Protein AF-A0A3M2CTQ1-F1 (afdb_monomer_lite)

Sequence (310 aa):
MSAFWLIFGFFGQALFFMRFVVQWISSERQKKSVIPLAFWWFSIAGGMTLLTYAIYRKDPVFIAGQSIGLFVYLRNLILIGHERRAAGADAAPPSPVRLLAPIAAAAVVIGGGVWVWDQHVKDHLIPRNTGVVEPGSLYRAGRQTPSTFRMLHDRWGVRTIVDLGAYRPGTPEERAARETTERLGIERHRFFNLRGDATGNPNEYVAALRLMSDPSKRPLLVMCAAGAQRTGLAVLLYRRIVQGVPFERAYPELERYGHEPGKDWRLLTYLAEHYHEIKEAYETGGWIPGSPPPEEVVTGSSAPTADAPR

Foldseek 3Di:
DDPVLVVLLVVLVVLLVVLVVVQVVVCVVVVHNDRDLSSLVSLLSSLVSQLVSCVVVVPVVSVVVSVVSNVVSVVVNVVVVVVVVVVPDPPDDPPVCNVCVVVVVVVCCVVVVVVCCVPPNVLLPPFALKDDLDQLWEIEGEQHALNVVVVCCVVRVQQEEEEAAQDDPPDPRVVRVQVSLLVSLHKYKYFHQADPLQDGFLLSLLVLLVLSLDRVNPPYYYYHNRRQHNVLLSSLLNCCQVVVHDNVVSVVVNVVSPDDCVVSVVSVVRCVVCSVQSNVCNVVVHGRPPGDHTPIDIGNPDDDPPDDDD

Structure (mmCIF, N/CA/C/O backbone):
data_AF-A0A3M2CTQ1-F1
#
_entry.id   AF-A0A3M2CTQ1-F1
#
loop_
_atom_site.group_PDB
_atom_site.id
_atom_site.type_symbol
_atom_site.label_atom_id
_atom_site.label_alt_id
_atom_site.label_comp_id
_atom_site.label_asym_id
_atom_site.label_entity_id
_atom_site.label_seq_id
_atom_site.pdbx_PDB_ins_code
_atom_site.Cartn_x
_atom_site.Cartn_y
_atom_site.Cartn_z
_atom_site.occupancy
_atom_site.B_iso_or_equiv
_atom_site.auth_seq_id
_atom_site.auth_comp_id
_atom_site.auth_asym_id
_atom_site.auth_atom_id
_atom_site.pdbx_PDB_model_num
ATOM 1 N N . MET A 1 1 ? -8.720 4.704 6.611 1.00 57.97 1 MET A N 1
ATOM 2 C CA . MET A 1 1 ? -9.293 4.326 7.928 1.00 57.97 1 MET A CA 1
ATOM 3 C C . MET A 1 1 ? -9.865 2.925 7.784 1.00 57.97 1 MET A C 1
ATOM 5 O O . MET A 1 1 ? -10.595 2.712 6.826 1.00 57.97 1 MET A O 1
ATOM 9 N N . SER A 1 2 ? -9.477 1.946 8.607 1.00 76.31 2 SER A N 1
ATOM 10 C CA . SER A 1 2 ? -10.025 0.588 8.449 1.00 76.31 2 SER A CA 1
ATOM 11 C C . SER A 1 2 ? -11.503 0.557 8.861 1.00 76.31 2 SER A C 1
ATOM 13 O O . SER A 1 2 ? -11.912 1.311 9.746 1.00 76.31 2 SER A O 1
ATOM 15 N N . ALA A 1 3 ? -12.301 -0.314 8.232 1.00 73.88 3 ALA A N 1
ATOM 16 C CA . ALA A 1 3 ? -13.724 -0.485 8.554 1.00 73.88 3 ALA A CA 1
ATOM 17 C C . ALA A 1 3 ? -13.954 -0.778 10.048 1.00 73.88 3 ALA A C 1
ATOM 19 O O . ALA A 1 3 ? -14.942 -0.339 10.627 1.00 73.88 3 ALA A O 1
ATOM 20 N N . PHE A 1 4 ? -12.988 -1.438 10.691 1.00 76.88 4 PHE A N 1
ATOM 21 C CA . PHE A 1 4 ? -12.985 -1.681 12.127 1.00 76.88 4 PHE A CA 1
ATOM 22 C C . PHE A 1 4 ? -13.099 -0.392 12.951 1.00 76.88 4 PHE A C 1
ATOM 24 O O . PHE A 1 4 ? -13.979 -0.289 13.797 1.00 76.88 4 PHE A O 1
ATOM 31 N N . TRP A 1 5 ? -12.248 0.608 12.695 1.00 82.94 5 TRP A N 1
ATOM 32 C CA . TRP A 1 5 ? -12.250 1.845 13.485 1.00 82.94 5 TRP A CA 1
ATOM 33 C C . TRP A 1 5 ? -13.535 2.647 13.296 1.00 82.94 5 TRP A C 1
ATOM 35 O O . TRP A 1 5 ? -14.003 3.280 14.238 1.00 82.94 5 TRP A O 1
ATOM 45 N N . LEU A 1 6 ? -14.131 2.574 12.105 1.00 81.25 6 LEU A N 1
ATOM 46 C CA . LEU A 1 6 ? -15.442 3.155 11.839 1.00 81.25 6 LEU A CA 1
ATOM 47 C C . LEU A 1 6 ? -16.523 2.483 12.705 1.00 81.25 6 LEU A C 1
ATOM 49 O O . LEU A 1 6 ? -17.251 3.171 13.417 1.00 81.25 6 LEU A O 1
ATOM 53 N N . ILE A 1 7 ? -16.588 1.146 12.692 1.00 82.06 7 ILE A N 1
ATOM 54 C CA . ILE A 1 7 ? -17.544 0.364 13.495 1.00 82.06 7 ILE A CA 1
ATOM 55 C C . ILE A 1 7 ? -17.322 0.608 14.992 1.00 82.06 7 ILE A C 1
ATOM 57 O O . ILE A 1 7 ? -18.281 0.825 15.726 1.00 82.06 7 ILE A O 1
ATOM 61 N N . PHE A 1 8 ? -16.069 0.632 15.444 1.00 85.12 8 PHE A N 1
ATOM 62 C CA . PHE A 1 8 ? -15.703 0.893 16.835 1.00 85.12 8 PHE A CA 1
ATOM 63 C C . PHE A 1 8 ? -16.148 2.289 17.294 1.00 85.12 8 PHE A C 1
ATOM 65 O O . PHE A 1 8 ? -16.726 2.437 18.371 1.00 85.12 8 PHE A O 1
ATOM 72 N N . GLY A 1 9 ? -15.949 3.309 16.452 1.00 88.50 9 GLY A N 1
ATOM 73 C CA . GLY A 1 9 ? -16.442 4.662 16.704 1.00 88.50 9 GLY A CA 1
ATOM 74 C C . GLY A 1 9 ? -17.971 4.721 16.791 1.00 88.50 9 GLY A C 1
ATOM 75 O O . GLY A 1 9 ? -18.506 5.293 17.742 1.00 88.50 9 GLY A O 1
ATOM 76 N N . PHE A 1 10 ? -18.684 4.082 15.856 1.00 91.19 10 PHE A N 1
ATOM 77 C CA . PHE A 1 10 ? -20.152 4.010 15.886 1.00 91.19 10 PHE A CA 1
ATOM 78 C C . PHE A 1 10 ? -20.687 3.231 17.087 1.00 91.19 10 PHE A C 1
ATOM 80 O O . PHE A 1 10 ? -21.699 3.625 17.662 1.00 91.19 10 PHE A O 1
ATOM 87 N N . PHE A 1 11 ? -20.000 2.174 17.514 1.00 90.38 11 PHE A N 1
ATOM 88 C CA . PHE A 1 11 ? -20.341 1.447 18.732 1.00 90.38 11 PHE A CA 1
ATOM 89 C C . PHE A 1 11 ? -20.212 2.341 19.974 1.00 90.38 11 PHE A C 1
ATOM 91 O O . PHE A 1 11 ? -21.136 2.408 20.787 1.00 90.38 11 PHE A O 1
ATOM 98 N N . GLY A 1 12 ? -19.118 3.103 20.082 1.00 89.44 12 GLY A N 1
ATOM 99 C CA . GLY A 1 12 ? -18.953 4.111 21.134 1.00 89.44 12 GLY A CA 1
ATOM 100 C C . GLY A 1 12 ? -20.065 5.165 21.119 1.00 89.44 12 GLY A C 1
ATOM 101 O O . GLY A 1 12 ? -20.619 5.488 22.170 1.00 89.44 12 GLY A O 1
ATOM 102 N N . GLN A 1 13 ? -20.454 5.645 19.932 1.00 92.81 13 GLN A N 1
ATOM 103 C CA . GLN A 1 13 ? -21.580 6.573 19.777 1.00 92.81 13 GLN A CA 1
ATOM 104 C C . GLN A 1 13 ? -22.919 5.952 20.186 1.00 92.81 13 GLN A C 1
ATOM 106 O O . GLN A 1 13 ? -23.709 6.610 20.858 1.00 92.81 13 GLN A O 1
ATOM 111 N N . ALA A 1 14 ? -23.174 4.688 19.844 1.00 88.31 14 ALA A N 1
ATOM 112 C CA . ALA A 1 14 ? -24.397 3.990 20.230 1.00 88.31 14 ALA A CA 1
ATOM 113 C C . ALA A 1 14 ? -24.517 3.865 21.758 1.00 88.31 14 ALA A C 1
ATOM 115 O O . ALA A 1 14 ? -25.567 4.177 22.321 1.00 88.31 14 ALA A O 1
ATOM 116 N N . LEU A 1 15 ? -23.428 3.498 22.445 1.00 85.50 15 LEU A N 1
ATOM 117 C CA . LEU A 1 15 ? -23.376 3.487 23.913 1.00 85.50 15 LEU A CA 1
ATOM 118 C C . LEU A 1 15 ? -23.637 4.880 24.499 1.00 85.50 15 LEU A C 1
ATOM 120 O O . LEU A 1 15 ? -24.415 5.023 25.443 1.00 85.50 15 LEU A O 1
ATOM 124 N N . PHE A 1 16 ? -23.020 5.912 23.920 1.00 89.31 16 PHE A N 1
ATOM 125 C CA . PHE A 1 16 ? -23.180 7.288 24.380 1.00 89.31 16 PHE A CA 1
ATOM 126 C C . PHE A 1 16 ? -24.591 7.834 24.135 1.00 89.31 16 PHE A C 1
ATOM 128 O O . PHE A 1 16 ? -25.096 8.602 24.948 1.00 89.31 16 PHE A O 1
ATOM 135 N N . PHE A 1 17 ? -25.255 7.427 23.054 1.00 90.81 17 PHE A N 1
ATOM 136 C CA . PHE A 1 17 ? -26.649 7.763 22.769 1.00 90.81 17 PHE A CA 1
ATOM 137 C C . PHE A 1 17 ? -27.612 7.052 23.727 1.00 90.81 17 PHE A C 1
ATOM 139 O O . PHE A 1 17 ? -28.560 7.664 24.227 1.00 90.81 17 PHE A O 1
ATOM 146 N N . MET A 1 18 ? -27.334 5.787 24.058 1.00 88.69 18 MET A N 1
ATOM 147 C CA . MET A 1 18 ? -28.195 4.966 24.911 1.00 88.69 18 MET A CA 1
ATOM 148 C C . MET A 1 18 ? -28.444 5.588 26.292 1.00 88.69 18 MET A C 1
ATOM 150 O O . MET A 1 18 ? -29.510 5.385 26.873 1.00 88.69 18 MET A O 1
ATOM 154 N N . ARG A 1 19 ? -27.524 6.422 26.802 1.00 88.12 19 ARG A N 1
ATOM 155 C CA . ARG A 1 19 ? -27.728 7.164 28.058 1.00 88.12 19 ARG A CA 1
ATOM 156 C C . ARG A 1 19 ? -29.022 7.986 28.042 1.00 88.12 19 ARG A C 1
ATOM 158 O O . ARG A 1 19 ? -29.759 7.962 29.023 1.00 88.12 19 ARG A O 1
ATOM 165 N N . PHE A 1 20 ? -29.329 8.655 26.929 1.00 91.75 20 PHE A N 1
ATOM 166 C CA . PHE A 1 20 ? -30.534 9.472 26.792 1.00 91.75 20 PHE A CA 1
ATOM 167 C C . PHE A 1 20 ? -31.783 8.608 26.688 1.00 91.75 20 PHE A C 1
ATOM 169 O O . PHE A 1 20 ? -32.785 8.922 27.316 1.00 91.75 20 PHE A O 1
ATOM 176 N N . VAL A 1 21 ? -31.704 7.476 25.985 1.00 87.25 21 VAL A N 1
ATOM 177 C CA . VAL A 1 21 ? -32.814 6.517 25.893 1.00 87.25 21 VAL A CA 1
ATOM 178 C C . VAL A 1 21 ? -33.180 5.982 27.279 1.00 87.25 21 VAL A C 1
ATOM 180 O O . VAL A 1 21 ? -34.343 6.004 27.676 1.00 87.25 21 VAL A O 1
ATOM 183 N N . VAL A 1 22 ? -32.186 5.554 28.060 1.00 81.56 22 VAL A N 1
ATOM 184 C CA . VAL A 1 22 ? -32.396 5.059 29.429 1.00 81.56 22 VAL A CA 1
ATOM 185 C C . VAL A 1 22 ? -32.935 6.155 30.342 1.00 81.56 22 VAL A C 1
ATOM 187 O O . VAL A 1 22 ? -33.842 5.903 31.136 1.00 81.56 22 VAL A O 1
ATOM 190 N N . GLN A 1 23 ? -32.384 7.366 30.251 1.00 92.25 23 GLN A N 1
ATOM 191 C CA . GLN A 1 23 ? -32.846 8.499 31.046 1.00 92.25 23 GLN A CA 1
ATOM 192 C C . GLN A 1 23 ? -34.292 8.862 30.711 1.00 92.25 23 GLN A C 1
ATOM 194 O O . GLN A 1 23 ? -35.087 9.041 31.635 1.00 92.25 23 GLN A O 1
ATOM 199 N N . TRP A 1 24 ? -34.648 8.888 29.427 1.00 89.75 24 TRP A N 1
ATOM 200 C CA . TRP A 1 24 ? -36.002 9.166 28.966 1.00 89.75 24 TRP A CA 1
ATOM 201 C C . TRP A 1 24 ? -36.988 8.117 29.475 1.00 89.75 24 TRP A C 1
ATOM 203 O O . TRP A 1 24 ? -37.935 8.473 30.171 1.00 89.75 24 TRP A O 1
ATOM 213 N N . ILE A 1 25 ? -36.721 6.826 29.248 1.00 82.50 25 ILE A N 1
ATOM 214 C CA . ILE A 1 25 ? -37.578 5.733 29.739 1.00 82.50 25 ILE A CA 1
ATOM 215 C C . ILE A 1 25 ? -37.736 5.805 31.263 1.00 82.50 25 ILE A C 1
ATOM 217 O O . ILE A 1 25 ? -38.835 5.625 31.790 1.00 82.50 25 ILE A O 1
ATOM 221 N N . SER A 1 26 ? -36.648 6.072 31.990 1.00 80.00 26 SER A N 1
ATOM 222 C CA . SER A 1 26 ? -36.694 6.203 33.448 1.00 80.00 26 SER A CA 1
ATOM 223 C C . SER A 1 26 ? -37.508 7.414 33.903 1.00 80.00 26 SER A C 1
ATOM 225 O O . SER A 1 26 ? -38.189 7.325 34.924 1.00 80.00 26 SER A O 1
ATOM 227 N N . SER A 1 27 ? -37.430 8.528 33.177 1.00 87.81 27 SER A N 1
ATOM 228 C CA . SER A 1 27 ? -38.131 9.769 33.523 1.00 87.81 27 SER A CA 1
ATOM 229 C C . SER A 1 27 ? -39.615 9.682 33.203 1.00 87.81 27 SER A C 1
ATOM 231 O O . SER A 1 27 ? -40.434 10.099 34.018 1.00 87.81 27 SER A O 1
ATOM 233 N N . GLU A 1 28 ? -39.969 9.042 32.089 1.00 90.38 28 GLU A N 1
ATOM 234 C CA . GLU A 1 28 ? -41.355 8.801 31.688 1.00 90.38 28 GLU A CA 1
ATOM 235 C C . GLU A 1 28 ? -42.073 7.900 32.698 1.00 90.38 28 GLU A C 1
ATOM 237 O O . GLU A 1 28 ? -43.145 8.230 33.204 1.00 90.38 28 GLU A O 1
ATOM 242 N N . ARG A 1 29 ? -41.426 6.794 33.094 1.00 85.75 29 ARG A N 1
ATOM 243 C CA . ARG A 1 29 ? -41.965 5.867 34.104 1.00 85.75 29 ARG A CA 1
ATOM 244 C C . ARG A 1 29 ? -42.218 6.534 35.454 1.00 85.75 29 ARG A C 1
ATOM 246 O O . ARG A 1 29 ? -43.144 6.144 36.157 1.00 85.75 29 ARG A O 1
ATOM 253 N N . GLN A 1 30 ? -41.388 7.505 35.829 1.00 87.62 30 GLN A N 1
ATOM 254 C CA . GLN A 1 30 ? -41.465 8.183 37.126 1.00 87.62 30 GLN A CA 1
ATOM 255 C C . GLN A 1 30 ? -42.213 9.521 37.065 1.00 87.62 30 GLN A C 1
ATOM 257 O O . GLN A 1 30 ? -42.415 10.142 38.109 1.00 87.62 30 GLN A O 1
ATOM 262 N N . LYS A 1 31 ? -42.615 9.970 35.865 1.00 91.12 31 LYS A N 1
ATOM 263 C CA . LYS A 1 31 ? -43.221 11.285 35.589 1.00 91.12 31 LYS A CA 1
ATOM 264 C C . LYS A 1 31 ? -42.444 12.454 36.211 1.00 91.12 31 LYS A C 1
ATOM 266 O O . LYS A 1 31 ? -43.023 13.444 36.653 1.00 91.12 31 LYS A O 1
ATOM 271 N N . LYS A 1 32 ? -41.121 12.314 36.289 1.00 86.75 32 LYS A N 1
ATOM 272 C CA . LYS A 1 32 ? -40.188 13.279 36.885 1.00 86.75 32 LYS A CA 1
ATOM 273 C C . LYS A 1 32 ? -38.898 13.269 36.078 1.00 86.75 32 LYS A C 1
ATOM 275 O O . LYS A 1 32 ? -38.473 12.212 35.622 1.00 86.75 32 LYS A O 1
ATOM 280 N N . SER A 1 33 ? -38.252 14.426 35.941 1.00 88.38 33 SER A N 1
ATOM 281 C CA . SER A 1 33 ? -36.918 14.505 35.339 1.00 88.38 33 SER A CA 1
ATOM 282 C C . SER A 1 33 ? -35.903 13.867 36.289 1.00 88.38 33 SER A C 1
ATOM 284 O O . SER A 1 33 ? -35.528 14.466 37.297 1.00 88.38 33 SER A O 1
ATOM 286 N N . VAL A 1 34 ? -35.515 12.619 36.010 1.00 88.56 34 VAL A N 1
ATOM 287 C CA . VAL A 1 34 ? -34.578 11.852 36.841 1.00 88.56 34 VAL A CA 1
ATOM 288 C C . VAL A 1 34 ? -33.428 11.316 36.002 1.00 88.56 34 VAL A C 1
ATOM 290 O O . VAL A 1 34 ? -33.609 10.897 34.860 1.00 88.56 34 VAL A O 1
ATOM 293 N N . ILE A 1 35 ? -32.231 11.290 36.586 1.00 90.25 35 ILE A N 1
ATOM 294 C CA . ILE A 1 35 ? -31.039 10.726 35.949 1.00 90.25 35 ILE A CA 1
ATOM 295 C C . ILE A 1 35 ? -30.738 9.372 36.607 1.00 90.25 35 ILE A C 1
ATOM 297 O O . ILE A 1 35 ? -30.240 9.339 37.735 1.00 90.25 35 ILE A O 1
ATOM 301 N N . PRO A 1 36 ? -31.041 8.238 35.947 1.00 86.38 36 PRO A N 1
ATOM 302 C CA . PRO A 1 36 ? -30.818 6.918 36.527 1.00 86.38 36 PRO A CA 1
ATOM 303 C C . PRO A 1 36 ? -29.324 6.581 36.600 1.00 86.38 36 PRO A C 1
ATOM 305 O O . PRO A 1 36 ? -28.533 7.050 35.789 1.00 86.38 36 PRO A O 1
ATOM 308 N N . LEU A 1 37 ? -28.930 5.675 37.501 1.00 83.75 37 LEU A N 1
ATOM 309 C CA . LEU A 1 37 ? -27.531 5.229 37.621 1.00 83.75 37 LEU A CA 1
ATOM 310 C C . LEU A 1 37 ? -26.965 4.711 36.285 1.00 83.75 37 LEU A C 1
ATOM 312 O O . LEU A 1 37 ? -25.817 4.976 35.940 1.00 83.75 37 LEU A O 1
ATOM 316 N N . ALA A 1 38 ? -27.798 4.014 35.509 1.00 81.12 38 ALA A N 1
ATOM 317 C CA . ALA A 1 38 ? -27.440 3.505 34.191 1.00 81.12 38 ALA A CA 1
ATOM 318 C C . ALA A 1 38 ? -27.020 4.616 33.204 1.00 81.12 38 ALA A C 1
ATOM 320 O O . ALA A 1 38 ? -26.158 4.365 32.368 1.00 81.12 38 ALA A O 1
ATOM 321 N N . PHE A 1 39 ? -27.530 5.850 33.334 1.00 91.00 39 PHE A N 1
ATOM 322 C CA . PHE A 1 39 ? -27.090 6.993 32.521 1.00 91.00 39 PHE A CA 1
ATOM 323 C C . PHE A 1 39 ? -25.584 7.244 32.661 1.00 91.00 39 PHE A C 1
ATOM 325 O O . PHE A 1 39 ? -24.871 7.389 31.665 1.00 91.00 39 PHE A O 1
ATOM 332 N N . TRP A 1 40 ? -25.088 7.266 33.899 1.00 89.81 40 TRP A N 1
ATOM 333 C CA . TRP A 1 40 ? -23.677 7.519 34.191 1.00 89.81 40 TRP A CA 1
ATOM 334 C C . TRP A 1 40 ? -22.789 6.391 33.670 1.00 89.81 40 TRP A C 1
ATOM 336 O O . TRP A 1 40 ? -21.712 6.645 33.136 1.00 89.81 40 TRP A O 1
ATOM 346 N N . TRP A 1 41 ? -23.276 5.153 33.722 1.00 83.44 41 TRP A N 1
ATOM 347 C CA . TRP A 1 41 ? -22.541 3.999 33.212 1.00 83.44 41 TRP A CA 1
ATOM 348 C C . TRP A 1 41 ? -22.452 3.943 31.693 1.00 83.44 41 TRP A C 1
ATOM 350 O O . TRP A 1 41 ? -21.364 3.710 31.169 1.00 83.44 41 TRP A O 1
ATOM 360 N N . PHE A 1 42 ? -23.542 4.237 30.980 1.00 86.81 42 PHE A N 1
ATOM 361 C CA . PHE A 1 42 ? -23.493 4.408 29.525 1.00 86.81 42 PHE A CA 1
ATOM 362 C C . PHE A 1 42 ? -22.560 5.556 29.119 1.00 86.81 42 PHE A C 1
ATOM 364 O O . PHE A 1 42 ? -21.835 5.437 28.133 1.00 86.81 42 PHE A O 1
ATOM 371 N N . SER A 1 43 ? -22.511 6.629 29.916 1.00 91.50 43 SER A N 1
ATOM 372 C CA . SER A 1 43 ? -21.610 7.765 29.683 1.00 91.50 43 SER A CA 1
ATOM 373 C C . SER A 1 43 ? -20.134 7.382 29.852 1.00 91.50 43 SER A C 1
ATOM 375 O O . SER A 1 43 ? -19.310 7.773 29.031 1.00 91.50 43 SER A O 1
ATOM 377 N N . ILE A 1 44 ? -19.795 6.574 30.864 1.00 88.94 44 ILE A N 1
ATOM 378 C CA . ILE A 1 44 ? -18.429 6.065 31.072 1.00 88.94 44 ILE A CA 1
ATOM 379 C C . ILE A 1 44 ? -18.040 5.076 29.969 1.00 88.94 44 ILE A C 1
ATOM 381 O O . ILE A 1 44 ? -16.975 5.218 29.376 1.00 88.94 44 ILE A O 1
ATOM 385 N N . ALA A 1 45 ? -18.897 4.098 29.663 1.00 87.06 45 ALA A N 1
ATOM 386 C CA . ALA A 1 45 ? -18.612 3.092 28.642 1.00 87.06 45 ALA A CA 1
ATOM 387 C C . ALA A 1 45 ? -18.428 3.732 27.257 1.00 87.06 45 ALA A C 1
ATOM 389 O O . ALA A 1 45 ? -17.389 3.545 26.628 1.00 87.06 45 ALA A O 1
ATOM 390 N N . GLY A 1 46 ? -19.388 4.559 26.825 1.00 91.75 46 GLY A N 1
ATOM 391 C CA . GLY A 1 46 ? -19.287 5.304 25.569 1.00 91.75 46 GLY A CA 1
ATOM 392 C C . GLY A 1 46 ? -18.104 6.273 25.561 1.00 91.75 46 GLY A C 1
ATOM 393 O O . GLY A 1 46 ? -17.361 6.311 24.584 1.00 91.75 46 GLY A O 1
ATOM 394 N N . GLY A 1 47 ? -17.875 7.001 26.659 1.00 92.75 47 GLY A N 1
ATOM 395 C CA . GLY A 1 47 ? -16.768 7.949 26.793 1.00 92.75 47 GLY A CA 1
ATOM 396 C C . GLY A 1 47 ? -15.391 7.291 26.691 1.00 92.75 47 GLY A C 1
ATOM 397 O O . GLY A 1 47 ? -14.530 7.804 25.982 1.00 92.75 47 GLY A O 1
ATOM 398 N N . MET A 1 48 ? -15.182 6.125 27.315 1.00 89.94 48 MET A N 1
ATOM 399 C CA . MET A 1 48 ? -13.926 5.369 27.185 1.00 89.94 48 MET A CA 1
ATOM 400 C C . MET A 1 48 ? -13.709 4.880 25.753 1.00 89.94 48 MET A C 1
ATOM 402 O O . MET A 1 48 ? -12.631 5.084 25.200 1.00 89.94 48 MET A O 1
ATOM 406 N N . THR A 1 49 ? -14.732 4.293 25.122 1.00 89.44 49 THR A N 1
ATOM 407 C CA . THR A 1 49 ? -14.644 3.838 23.724 1.00 89.44 49 THR A CA 1
ATOM 408 C C . THR A 1 49 ? -14.323 4.999 22.781 1.00 89.44 49 THR A C 1
ATOM 410 O O . THR A 1 49 ? -13.428 4.893 21.938 1.00 89.44 49 THR A O 1
ATOM 413 N N . LEU A 1 50 ? -15.010 6.132 22.943 1.00 92.31 50 LEU A N 1
ATOM 414 C CA . LEU A 1 50 ? -14.799 7.325 22.128 1.00 92.31 50 LEU A CA 1
ATOM 415 C C . LEU A 1 50 ? -13.448 7.988 22.401 1.00 92.31 50 LEU A C 1
ATOM 417 O O . LEU A 1 50 ? -12.829 8.459 21.453 1.00 92.31 50 LEU A O 1
ATOM 421 N N . LEU A 1 51 ? -12.950 7.977 23.639 1.00 88.25 51 LEU A N 1
ATOM 422 C CA . LEU A 1 51 ? -11.608 8.459 23.970 1.00 88.25 51 LEU A CA 1
ATOM 423 C C . LEU A 1 51 ? -10.527 7.593 23.310 1.00 88.25 51 LEU A C 1
ATOM 425 O O . LEU A 1 51 ? -9.607 8.132 22.698 1.00 88.25 51 LEU A O 1
ATOM 429 N N . THR A 1 52 ? -10.650 6.263 23.352 1.00 87.31 52 THR A N 1
ATOM 430 C CA . THR A 1 52 ? -9.734 5.357 22.636 1.00 87.31 52 THR A CA 1
ATOM 431 C C . THR A 1 52 ? -9.752 5.628 21.131 1.00 87.31 52 THR A C 1
ATOM 433 O O . THR A 1 52 ? -8.696 5.724 20.501 1.00 87.31 52 THR A O 1
ATOM 436 N N . TYR A 1 53 ? -10.942 5.818 20.556 1.00 89.38 53 TYR A N 1
ATOM 437 C CA . TYR A 1 53 ? -11.095 6.206 19.155 1.00 89.38 53 TYR A CA 1
ATOM 438 C C . TYR A 1 53 ? -10.457 7.578 18.852 1.00 89.38 53 TYR A C 1
ATOM 440 O O . TYR A 1 53 ? -9.787 7.731 17.829 1.00 89.38 53 TYR A O 1
ATOM 448 N N . ALA A 1 54 ? -10.602 8.556 19.751 1.00 88.38 54 ALA A N 1
ATOM 449 C CA . ALA A 1 54 ? -10.023 9.897 19.637 1.00 88.38 54 ALA A CA 1
ATOM 450 C C . ALA A 1 54 ? -8.489 9.867 19.618 1.00 88.38 54 ALA A C 1
ATOM 452 O O . ALA A 1 54 ? -7.862 10.498 18.767 1.00 88.38 54 ALA A O 1
ATOM 453 N N . ILE A 1 55 ? -7.891 9.092 20.529 1.00 83.94 55 ILE A N 1
ATOM 454 C CA . ILE A 1 55 ? -6.440 8.891 20.623 1.00 83.94 55 ILE A CA 1
ATOM 455 C C . ILE A 1 55 ? -5.917 8.248 19.339 1.00 83.94 55 ILE A C 1
ATOM 457 O O . ILE A 1 55 ? -4.935 8.725 18.771 1.00 83.94 55 ILE A O 1
ATOM 461 N N . TYR A 1 56 ? -6.607 7.223 18.830 1.00 85.62 56 TYR A N 1
ATOM 462 C CA . TYR A 1 56 ? -6.262 6.602 17.551 1.00 85.62 56 TYR A CA 1
ATOM 463 C C . TYR A 1 56 ? -6.315 7.604 16.387 1.00 85.62 56 TYR A C 1
ATOM 465 O O . TYR A 1 56 ? -5.400 7.655 15.562 1.00 85.62 56 TYR A O 1
ATOM 473 N N . ARG A 1 57 ? -7.361 8.438 16.333 1.00 85.62 57 ARG A N 1
ATOM 474 C CA . ARG A 1 57 ? -7.504 9.505 15.328 1.00 85.62 57 ARG A CA 1
ATOM 475 C C . ARG A 1 57 ? -6.539 10.675 15.531 1.00 85.62 57 ARG A C 1
ATOM 477 O O . ARG A 1 57 ? -6.438 11.494 14.622 1.00 85.62 57 ARG A O 1
ATOM 484 N N . LYS A 1 58 ? -5.820 10.728 16.659 1.00 88.56 58 LYS A N 1
ATOM 485 C CA . LYS A 1 58 ? -4.962 11.848 17.077 1.00 88.56 58 LYS A CA 1
ATOM 486 C C . LYS A 1 58 ? -5.722 13.180 17.090 1.00 88.56 58 LYS A C 1
ATOM 488 O O . LYS A 1 58 ? -5.189 14.196 16.657 1.00 88.56 58 LYS A O 1
ATOM 493 N N . ASP A 1 59 ? -6.969 13.158 17.560 1.00 88.56 59 ASP A N 1
ATOM 494 C CA . ASP A 1 59 ? -7.840 14.336 17.635 1.00 88.56 59 ASP A CA 1
ATOM 495 C C . ASP A 1 59 ? -7.752 14.985 19.033 1.00 88.56 59 ASP A C 1
ATOM 497 O O . ASP A 1 59 ? -8.389 14.496 19.972 1.00 88.56 59 ASP A O 1
ATOM 501 N N . PRO A 1 60 ? -6.975 16.071 19.216 1.00 74.62 60 PRO A N 1
ATOM 502 C CA . PRO A 1 60 ? -6.751 16.664 20.535 1.00 74.62 60 PRO A CA 1
ATOM 503 C C . PRO A 1 60 ? -8.018 17.276 21.148 1.00 74.62 60 PRO A C 1
ATOM 505 O O . PRO A 1 60 ? -8.170 17.257 22.370 1.00 74.62 60 PRO A O 1
ATOM 508 N N . VAL A 1 61 ? -8.946 17.780 20.327 1.00 87.88 61 VAL A N 1
ATOM 509 C CA . VAL A 1 61 ? -10.192 18.402 20.804 1.00 87.88 61 VAL A CA 1
ATOM 510 C C . VAL A 1 61 ? -11.103 17.329 21.385 1.00 87.88 61 VAL A C 1
ATOM 512 O O . VAL A 1 61 ? -11.624 17.474 22.496 1.00 87.88 61 VAL A O 1
ATOM 515 N N . PHE A 1 62 ? -11.251 16.215 20.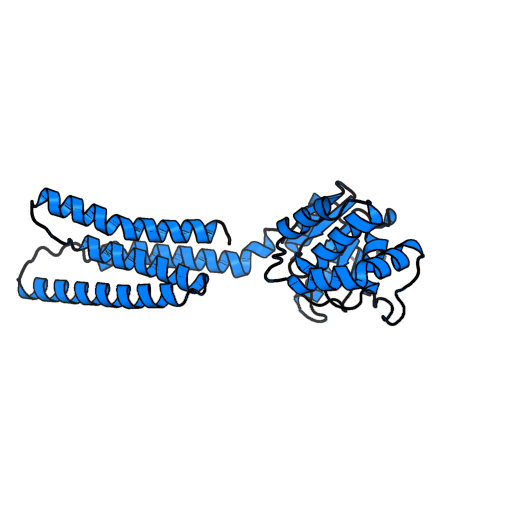668 1.00 88.56 62 PHE A N 1
ATOM 516 C CA . PHE A 1 62 ? -12.095 15.117 21.119 1.00 88.56 62 PHE A CA 1
ATOM 517 C C . PHE A 1 62 ? -11.490 14.387 22.330 1.00 88.56 62 PHE A C 1
ATOM 519 O O . PHE A 1 62 ? -12.221 14.026 23.254 1.00 88.56 62 PHE A O 1
ATOM 526 N N . ILE A 1 63 ? -10.158 14.259 22.389 1.00 81.75 63 ILE A N 1
ATOM 527 C CA . ILE A 1 63 ? -9.437 13.732 23.561 1.00 81.75 63 ILE A CA 1
ATOM 528 C C . ILE A 1 63 ? -9.702 14.588 24.803 1.00 81.75 63 ILE A C 1
ATOM 530 O O . ILE A 1 63 ? -10.061 14.044 25.851 1.00 81.75 63 ILE A O 1
ATOM 534 N N . ALA A 1 64 ? -9.551 15.913 24.699 1.00 83.50 64 ALA A N 1
ATOM 535 C CA . ALA A 1 64 ? -9.761 16.819 25.826 1.00 83.50 64 ALA A CA 1
ATOM 536 C C . ALA A 1 64 ? -11.212 16.755 26.328 1.00 83.50 64 ALA A C 1
ATOM 538 O O . ALA A 1 64 ? -11.449 16.579 27.525 1.00 83.50 64 ALA A O 1
ATOM 539 N N . GLY A 1 65 ? -12.182 16.804 25.408 1.00 87.38 65 GLY A N 1
ATOM 540 C CA . GLY A 1 65 ? -13.604 16.718 25.738 1.00 87.38 65 GLY A CA 1
ATOM 541 C C . GLY A 1 65 ? -13.985 15.410 26.438 1.00 87.38 65 GLY A C 1
ATOM 542 O O . GLY A 1 65 ? -14.625 15.441 27.491 1.00 87.38 65 GLY A O 1
ATOM 543 N N . GLN A 1 66 ? -13.561 14.259 25.902 1.00 91.31 66 GLN A N 1
ATOM 544 C CA . GLN A 1 66 ? -13.891 12.958 26.499 1.00 91.31 66 GLN A CA 1
ATOM 545 C C . GLN A 1 66 ? -13.177 12.724 27.834 1.00 91.31 66 GLN A C 1
ATOM 547 O O . GLN A 1 66 ? -13.776 12.157 28.747 1.00 91.31 66 GLN A O 1
ATOM 552 N N . SER A 1 67 ? -11.939 13.202 27.990 1.00 83.06 67 SER A N 1
ATOM 553 C CA . SER A 1 67 ? -11.194 13.088 29.254 1.00 83.06 67 SER A CA 1
ATOM 554 C C . SER A 1 67 ? -11.871 13.869 30.384 1.00 83.06 67 SER A C 1
ATOM 556 O O . SER A 1 67 ? -12.077 13.330 31.473 1.00 83.06 67 SER A O 1
ATOM 558 N N . ILE A 1 68 ? -12.286 15.113 30.115 1.00 85.69 68 ILE A N 1
ATOM 559 C CA . ILE A 1 68 ? -13.031 15.933 31.083 1.00 85.69 68 ILE A CA 1
ATOM 560 C C . ILE A 1 68 ? -14.393 15.292 31.388 1.00 85.69 68 ILE A C 1
ATOM 562 O O . ILE A 1 68 ? -14.780 15.189 32.553 1.00 85.69 68 ILE A O 1
ATOM 566 N N . GLY A 1 69 ? -15.104 14.811 30.363 1.00 85.38 69 GLY A N 1
ATOM 567 C CA . GLY A 1 69 ? -16.382 14.115 30.530 1.00 85.38 69 GLY A CA 1
ATOM 568 C C . GLY A 1 69 ? -16.270 12.892 31.443 1.00 85.38 69 GLY A C 1
ATOM 569 O O . GLY A 1 69 ? -17.011 12.785 32.419 1.00 85.38 69 GLY A O 1
ATOM 570 N N . LEU A 1 70 ? -15.296 12.015 31.185 1.00 84.25 70 LEU A N 1
ATOM 571 C CA . LEU A 1 70 ? -15.026 10.819 31.990 1.00 84.25 70 LEU A CA 1
ATOM 572 C C . LEU A 1 70 ? -14.760 11.149 33.459 1.00 84.25 70 LEU A C 1
ATOM 574 O O . LEU A 1 70 ? -15.316 10.489 34.341 1.00 84.25 70 LEU A O 1
ATOM 578 N N . PHE A 1 71 ? -13.970 12.192 33.724 1.00 83.31 71 PHE A N 1
ATOM 579 C CA . PHE A 1 71 ? -13.720 12.664 35.084 1.00 83.31 71 PHE A CA 1
ATOM 580 C C . PHE A 1 71 ? -15.021 13.070 35.793 1.00 83.31 71 PHE A C 1
ATOM 582 O O . PHE A 1 71 ? -15.289 12.621 36.911 1.00 83.31 71 PHE A O 1
ATOM 589 N N . VAL A 1 72 ? -15.870 13.862 35.130 1.00 85.88 72 VAL A N 1
ATOM 590 C CA . VAL A 1 72 ? -17.158 14.304 35.687 1.00 85.88 72 VAL A CA 1
ATOM 591 C C . VAL A 1 72 ? -18.085 13.116 35.959 1.00 85.88 72 VAL A C 1
ATOM 593 O O . VAL A 1 72 ? -18.716 13.060 37.017 1.00 85.88 72 VAL A O 1
ATOM 596 N N . TYR A 1 73 ? -18.158 12.145 35.044 1.00 89.56 73 TYR A N 1
ATOM 597 C CA . TYR A 1 73 ? -19.025 10.972 35.204 1.00 89.56 73 TYR A CA 1
ATOM 598 C C . TYR A 1 73 ? -18.595 10.111 36.391 1.00 89.56 73 TYR A C 1
ATOM 600 O O . TYR A 1 73 ? -19.437 9.715 37.201 1.00 89.56 73 TYR A O 1
ATOM 608 N N . LEU A 1 74 ? -17.290 9.871 36.530 1.00 79.81 74 LEU A N 1
ATOM 609 C CA . LEU A 1 74 ? -16.735 9.109 37.644 1.00 79.81 74 LEU A CA 1
ATOM 610 C C . LEU A 1 74 ? -16.988 9.818 38.981 1.00 79.81 74 LEU A C 1
ATOM 612 O O . LEU A 1 74 ? -17.460 9.198 39.934 1.00 79.81 74 LEU A O 1
ATOM 616 N N . ARG A 1 75 ? -16.751 11.133 39.036 1.00 84.62 75 ARG A N 1
ATOM 617 C CA . ARG A 1 75 ? -17.001 11.956 40.226 1.00 84.62 75 ARG A CA 1
ATOM 618 C C . ARG A 1 75 ? -18.469 11.922 40.649 1.00 84.62 75 ARG A C 1
ATOM 620 O O . ARG A 1 75 ? -18.755 11.755 41.832 1.00 84.62 75 ARG A O 1
ATOM 627 N N . ASN A 1 76 ? -19.405 12.045 39.709 1.00 85.31 76 ASN A N 1
ATOM 628 C CA . ASN A 1 76 ? -20.837 12.016 40.025 1.00 85.31 76 ASN A CA 1
ATOM 629 C C . ASN A 1 76 ? -21.290 10.647 40.537 1.00 85.31 76 ASN A C 1
ATOM 631 O O . ASN A 1 76 ? -22.109 10.564 41.447 1.00 85.31 76 ASN A O 1
ATOM 635 N N . LEU A 1 77 ? -20.715 9.572 40.010 1.00 82.81 77 LEU A N 1
ATOM 636 C CA . LEU A 1 77 ? -20.992 8.229 40.491 1.00 82.81 77 LEU A CA 1
ATOM 637 C C . LEU A 1 77 ? -20.494 8.003 41.933 1.00 82.81 77 LEU A C 1
ATOM 639 O O . LEU A 1 77 ? -21.196 7.374 42.726 1.00 82.81 77 LEU A O 1
ATOM 643 N N . ILE A 1 78 ? -19.318 8.540 42.284 1.00 77.19 78 ILE A N 1
ATOM 644 C CA . ILE A 1 78 ? -18.784 8.501 43.658 1.00 77.19 78 ILE A CA 1
ATOM 645 C C . ILE A 1 78 ? -19.744 9.205 44.624 1.00 77.19 78 ILE A C 1
ATOM 647 O O . ILE A 1 78 ? -20.082 8.640 45.664 1.00 77.19 78 ILE A O 1
ATOM 651 N N . LEU A 1 79 ? -20.243 10.390 44.257 1.00 77.12 79 LEU A N 1
ATOM 652 C CA . LEU A 1 79 ? -21.207 11.131 45.076 1.00 77.12 79 LEU A CA 1
ATOM 653 C C . LEU A 1 79 ? -22.507 10.358 45.299 1.00 77.12 79 LEU A C 1
ATOM 655 O O . LEU A 1 79 ? -22.935 10.206 46.440 1.00 77.12 79 LEU A O 1
ATOM 659 N N . ILE A 1 80 ? -23.081 9.788 44.236 1.00 82.19 80 ILE A N 1
ATOM 660 C CA . ILE A 1 80 ? -24.296 8.962 44.333 1.00 82.19 80 ILE A CA 1
ATOM 661 C C . ILE A 1 80 ? -24.057 7.748 45.245 1.00 82.19 80 ILE A C 1
ATOM 663 O O . ILE A 1 80 ? -24.942 7.334 45.997 1.00 82.19 80 ILE A O 1
ATOM 667 N N . GLY A 1 81 ? -22.858 7.162 45.195 1.00 75.62 81 GLY A N 1
ATOM 668 C CA . GLY A 1 81 ? -22.458 6.077 46.089 1.00 75.62 81 GLY A CA 1
ATOM 669 C C . GLY A 1 81 ? -22.391 6.504 47.557 1.00 75.62 81 GLY A C 1
ATOM 670 O O . GLY A 1 81 ? -22.836 5.754 48.427 1.00 75.62 81 GLY A O 1
ATOM 671 N N . HIS A 1 82 ? -21.869 7.699 47.840 1.00 75.12 82 HIS A N 1
ATOM 672 C CA . HIS A 1 82 ? -21.797 8.252 49.195 1.00 75.12 82 HIS A CA 1
ATOM 673 C C . HIS A 1 82 ? -23.187 8.573 49.761 1.00 75.12 82 HIS A C 1
ATOM 675 O O . HIS A 1 82 ? -23.489 8.166 50.881 1.00 75.12 82 HIS A O 1
ATOM 681 N N . GLU A 1 83 ? -24.059 9.213 48.978 1.00 77.88 83 GLU A N 1
ATOM 682 C CA . GLU A 1 83 ? -25.434 9.543 49.387 1.00 77.88 83 GLU A CA 1
ATOM 683 C C . GLU A 1 83 ? -26.256 8.289 49.710 1.00 77.88 83 GLU A C 1
ATOM 685 O O . GLU A 1 83 ? -26.961 8.236 50.716 1.00 77.88 83 GLU A O 1
ATOM 690 N N . ARG A 1 84 ? -26.120 7.231 48.902 1.00 71.69 84 ARG A N 1
ATOM 691 C CA . ARG A 1 84 ? -26.818 5.957 49.137 1.00 71.69 84 ARG A CA 1
ATOM 692 C C . ARG A 1 84 ? -26.347 5.231 50.392 1.00 71.69 84 ARG A C 1
ATOM 694 O O . ARG A 1 84 ? -27.169 4.620 51.066 1.00 71.69 84 ARG A O 1
ATOM 701 N N . ARG A 1 85 ? -25.049 5.308 50.711 1.00 69.38 85 ARG A N 1
ATOM 702 C CA . ARG A 1 85 ? -24.493 4.767 51.965 1.00 69.38 85 ARG A CA 1
ATOM 703 C C . ARG A 1 85 ? -24.990 5.544 53.181 1.00 69.38 85 ARG A C 1
ATOM 705 O O . ARG A 1 85 ? -25.293 4.930 54.195 1.00 69.38 85 ARG A O 1
ATOM 712 N N . ALA A 1 86 ? -25.110 6.865 53.068 1.00 70.88 86 ALA A N 1
ATOM 713 C CA . ALA A 1 86 ? -25.661 7.705 54.129 1.00 70.88 86 ALA A CA 1
ATOM 714 C C . ALA A 1 86 ? -27.167 7.460 54.366 1.00 70.88 86 ALA A C 1
ATOM 716 O O . ALA A 1 86 ? -27.642 7.643 55.481 1.00 70.88 86 ALA A O 1
ATOM 717 N N . ALA A 1 87 ? -27.911 7.016 53.346 1.00 71.81 87 ALA A N 1
ATOM 718 C CA . ALA A 1 87 ? -29.362 6.811 53.402 1.00 71.81 87 ALA A CA 1
ATOM 719 C C . ALA A 1 87 ? -29.824 5.417 53.888 1.00 71.81 87 ALA A C 1
ATOM 721 O O . ALA A 1 87 ? -31.022 5.144 53.862 1.00 71.81 87 ALA A O 1
ATOM 722 N N . GLY A 1 88 ? -28.918 4.519 54.301 1.00 61.25 88 GLY A N 1
ATOM 723 C CA . GLY A 1 88 ? -29.276 3.232 54.928 1.00 61.25 88 GLY A CA 1
ATOM 724 C C . GLY A 1 88 ? -30.084 2.251 54.059 1.00 61.25 88 GLY A C 1
ATOM 725 O O . GLY A 1 88 ? -30.710 1.336 54.586 1.00 61.25 88 GLY A O 1
ATOM 726 N N . ALA A 1 89 ? -30.108 2.431 52.735 1.00 60.03 89 ALA A N 1
ATOM 727 C CA . ALA A 1 89 ? -30.892 1.599 51.826 1.00 60.03 89 ALA A CA 1
ATOM 728 C C . ALA A 1 89 ? -30.208 0.243 51.557 1.00 60.03 89 ALA A C 1
ATOM 730 O O . ALA A 1 89 ? -29.535 0.066 50.537 1.00 60.03 89 ALA A O 1
ATOM 731 N N . ASP A 1 90 ? -30.418 -0.727 52.449 1.00 60.16 90 ASP A N 1
ATOM 732 C CA . ASP A 1 90 ? -30.094 -2.139 52.223 1.00 60.16 90 ASP A CA 1
ATOM 733 C C . ASP A 1 90 ? -31.145 -2.816 51.329 1.00 60.16 90 ASP A C 1
ATOM 735 O O . ASP A 1 90 ? -32.052 -3.526 51.749 1.00 60.16 90 ASP A O 1
ATOM 739 N N . ALA A 1 91 ? -30.969 -2.592 50.034 1.00 54.72 91 ALA A N 1
ATOM 740 C CA . ALA A 1 91 ? -31.096 -3.621 49.015 1.00 54.72 91 ALA A CA 1
ATOM 741 C C . ALA A 1 91 ? -30.018 -3.273 47.997 1.00 54.72 91 ALA A C 1
ATOM 743 O O . ALA A 1 91 ? -30.250 -2.459 47.104 1.00 54.72 91 ALA A O 1
ATOM 744 N N . ALA A 1 92 ? -28.801 -3.787 48.198 1.00 55.59 92 ALA A N 1
ATOM 745 C CA . ALA A 1 92 ? -27.680 -3.461 47.331 1.00 55.59 92 ALA A CA 1
ATOM 746 C C . ALA A 1 92 ? -28.062 -3.810 45.877 1.00 55.59 92 ALA A C 1
ATOM 748 O O . ALA A 1 92 ? -28.170 -4.998 45.558 1.00 55.59 92 ALA A O 1
ATOM 749 N N . PRO A 1 93 ? -28.272 -2.828 44.972 1.00 56.84 93 PRO A N 1
ATOM 750 C CA . PRO A 1 93 ? -28.354 -3.152 43.555 1.00 56.84 93 PRO A CA 1
ATOM 751 C C . PRO A 1 93 ? -27.050 -3.878 43.196 1.00 56.84 93 PRO A C 1
ATOM 753 O O . PRO A 1 93 ? -26.011 -3.506 43.761 1.00 56.84 93 PRO A O 1
ATOM 756 N N . PRO A 1 94 ? -27.066 -4.908 42.320 1.00 51.12 94 PRO A N 1
ATOM 757 C CA . PRO A 1 94 ? -25.850 -5.620 41.940 1.00 51.12 94 PRO A CA 1
ATOM 758 C C . PRO A 1 94 ? -24.776 -4.583 41.660 1.00 51.12 94 PRO A C 1
ATOM 760 O O . PRO A 1 94 ? -25.023 -3.643 40.895 1.00 51.12 94 PRO A O 1
ATOM 763 N N . SER A 1 95 ? -23.655 -4.679 42.390 1.00 55.00 95 SER A N 1
ATOM 764 C CA . SER A 1 95 ? -22.668 -3.609 42.372 1.00 55.00 95 SER A CA 1
ATOM 765 C C . SER A 1 95 ? -22.349 -3.326 40.909 1.00 55.00 95 SER A C 1
ATOM 767 O O . SER A 1 95 ? -22.156 -4.261 40.129 1.00 55.00 95 SER A O 1
ATOM 769 N N . PRO A 1 96 ? -22.361 -2.065 40.473 1.00 50.44 96 PRO A N 1
ATOM 770 C CA . PRO A 1 96 ? -22.174 -1.784 39.061 1.00 50.44 96 PRO A CA 1
ATOM 771 C C . PRO A 1 96 ? -20.818 -2.301 38.551 1.00 50.44 96 PRO A C 1
ATOM 773 O O . PRO A 1 96 ? -20.693 -2.647 37.385 1.00 50.44 96 PRO A O 1
ATOM 776 N N . VAL A 1 97 ? -19.851 -2.494 39.454 1.00 50.25 97 VAL A N 1
ATOM 777 C CA . VAL A 1 97 ? -18.614 -3.250 39.220 1.00 50.25 97 VAL A CA 1
ATOM 778 C C . VAL A 1 97 ? -18.887 -4.688 38.753 1.00 50.25 97 VAL A C 1
ATOM 780 O O . VAL A 1 97 ? -18.281 -5.119 37.784 1.00 50.25 97 VAL A O 1
ATOM 783 N N . ARG A 1 98 ? -19.817 -5.429 39.370 1.00 53.00 98 ARG A N 1
ATOM 784 C CA . ARG A 1 98 ? -20.198 -6.794 38.955 1.00 53.00 98 ARG A CA 1
ATOM 785 C C . ARG A 1 98 ? -20.935 -6.839 37.611 1.00 53.00 98 ARG A C 1
ATOM 787 O O . ARG A 1 98 ? -20.775 -7.810 36.883 1.00 53.00 98 ARG A O 1
ATOM 794 N N . LEU A 1 99 ? -21.701 -5.801 37.265 1.00 54.16 99 LEU A N 1
ATOM 795 C CA . LEU A 1 99 ? -22.393 -5.699 35.968 1.00 54.16 99 LEU A CA 1
ATOM 796 C C . LEU A 1 99 ? -21.472 -5.239 34.823 1.00 54.16 99 LEU A C 1
ATOM 798 O O . LEU A 1 99 ? -21.696 -5.606 33.673 1.00 54.16 99 LEU A O 1
ATOM 802 N N . LEU A 1 100 ? -20.435 -4.452 35.124 1.00 48.47 100 LEU A N 1
ATOM 803 C CA . LEU A 1 100 ? -19.543 -3.845 34.129 1.00 48.47 100 LEU A CA 1
ATOM 804 C C . LEU A 1 100 ? -18.197 -4.542 33.992 1.00 48.47 100 LEU A C 1
ATOM 806 O O . LEU A 1 100 ? -17.587 -4.423 32.935 1.00 48.47 100 LEU A O 1
ATOM 810 N N . ALA A 1 101 ? -17.746 -5.286 35.004 1.00 60.19 101 ALA A N 1
ATOM 811 C CA . ALA A 1 101 ? -16.554 -6.121 34.913 1.00 60.19 101 ALA A CA 1
ATOM 812 C C . ALA A 1 101 ? -16.537 -6.997 33.648 1.00 60.19 101 ALA A C 1
ATOM 814 O O . ALA A 1 101 ? -15.530 -6.946 32.946 1.00 60.19 101 ALA A O 1
ATOM 815 N N . PRO A 1 102 ? -17.615 -7.720 33.268 1.00 63.22 102 PRO A N 1
ATOM 816 C CA . PRO A 1 102 ? -17.592 -8.508 32.037 1.00 63.22 102 PRO A CA 1
ATOM 817 C C . PRO A 1 102 ? -17.544 -7.642 30.770 1.00 63.22 102 PRO A C 1
ATOM 819 O O . PRO A 1 102 ? -16.888 -8.022 29.808 1.00 63.22 102 PRO A O 1
ATOM 822 N N . ILE A 1 103 ? -18.177 -6.463 30.761 1.00 63.44 103 ILE A N 1
ATOM 823 C CA . ILE A 1 103 ? -18.213 -5.566 29.590 1.00 63.44 103 ILE A CA 1
ATOM 824 C C . ILE A 1 103 ? -16.862 -4.872 29.391 1.00 63.44 103 ILE A C 1
ATOM 826 O O . ILE A 1 103 ? -16.344 -4.826 28.279 1.00 63.44 103 ILE A O 1
ATOM 830 N N . ALA A 1 104 ? -16.267 -4.359 30.468 1.00 59.47 104 ALA A N 1
ATOM 831 C CA . ALA A 1 104 ? -14.942 -3.755 30.449 1.00 59.47 104 ALA A CA 1
ATOM 832 C C . ALA A 1 104 ? -13.863 -4.801 30.132 1.00 59.47 104 ALA A C 1
ATOM 834 O O . ALA A 1 104 ? -12.996 -4.541 29.301 1.00 59.47 104 ALA A O 1
ATOM 835 N N . ALA A 1 105 ? -13.952 -6.003 30.715 1.00 66.56 105 ALA A N 1
ATOM 836 C CA . ALA A 1 105 ? -13.066 -7.112 30.372 1.00 66.56 105 ALA A CA 1
ATOM 837 C C . ALA A 1 105 ? -13.214 -7.507 28.897 1.00 66.56 105 ALA A C 1
ATOM 839 O O . ALA A 1 105 ? -12.208 -7.637 28.206 1.00 66.56 105 ALA A O 1
ATOM 840 N N . ALA A 1 106 ? -14.441 -7.612 28.378 1.00 65.38 106 ALA A N 1
ATOM 841 C CA . ALA A 1 106 ? -14.676 -7.884 26.962 1.00 65.38 106 ALA A CA 1
ATOM 842 C C . ALA A 1 106 ? -14.099 -6.778 26.065 1.00 65.38 106 ALA A C 1
ATOM 844 O O . ALA A 1 106 ? -13.445 -7.087 25.075 1.00 65.38 106 ALA A O 1
ATOM 845 N N . ALA A 1 107 ? -14.263 -5.501 26.419 1.00 67.06 107 ALA A N 1
ATOM 846 C CA . ALA A 1 107 ? -13.696 -4.387 25.660 1.00 67.06 107 ALA A CA 1
ATOM 847 C C . ALA A 1 107 ? -12.157 -4.406 25.647 1.00 67.06 107 ALA A C 1
ATOM 849 O O . ALA A 1 107 ? -11.559 -4.167 24.599 1.00 67.06 107 ALA A O 1
ATOM 850 N N . VAL A 1 108 ? -11.514 -4.738 26.772 1.00 72.38 108 VAL A N 1
ATOM 851 C CA . VAL A 1 108 ? -10.051 -4.896 26.860 1.00 72.38 108 VAL A CA 1
ATOM 852 C C . VAL A 1 108 ? -9.578 -6.099 26.048 1.00 72.38 108 VAL A C 1
ATOM 854 O O . VAL A 1 108 ? -8.609 -5.978 25.305 1.00 72.38 108 VAL A O 1
ATOM 857 N N . VAL A 1 109 ? -10.268 -7.238 26.133 1.00 72.69 109 VAL A N 1
ATOM 858 C CA . VAL A 1 109 ? -9.925 -8.445 25.366 1.00 72.69 109 VAL A CA 1
ATOM 859 C C . VAL A 1 109 ? -10.103 -8.210 23.869 1.00 72.69 109 VAL A C 1
ATOM 861 O O . VAL A 1 109 ? -9.218 -8.557 23.093 1.00 72.69 109 VAL A O 1
ATOM 864 N N . ILE A 1 110 ? -11.199 -7.578 23.447 1.00 71.00 110 ILE A N 1
ATOM 865 C CA . ILE A 1 110 ? -11.450 -7.256 22.037 1.00 71.00 110 ILE A CA 1
ATOM 866 C C . ILE A 1 110 ? -10.441 -6.215 21.549 1.00 71.00 110 ILE A C 1
ATOM 868 O O . ILE A 1 110 ? -9.827 -6.411 20.506 1.00 71.00 110 ILE A O 1
ATOM 872 N N . GLY A 1 111 ? -10.222 -5.133 22.300 1.00 69.56 111 GLY A N 1
ATOM 873 C CA . GLY A 1 111 ? -9.257 -4.093 21.942 1.00 69.56 111 GLY A CA 1
ATOM 874 C C . GLY A 1 111 ? -7.827 -4.627 21.867 1.00 69.56 111 GLY A C 1
ATOM 875 O O . GLY A 1 111 ? -7.126 -4.374 20.889 1.00 69.56 111 GLY A O 1
ATOM 876 N N . GLY A 1 112 ? -7.420 -5.430 22.853 1.00 73.19 112 GLY A N 1
ATOM 877 C CA . GLY A 1 112 ? -6.134 -6.122 22.876 1.00 73.19 112 GLY A CA 1
ATOM 878 C C . GLY A 1 112 ? -6.004 -7.132 21.738 1.00 73.19 112 GLY A C 1
ATOM 879 O O . GLY A 1 112 ? -4.999 -7.127 21.036 1.00 73.19 112 GLY A O 1
ATOM 880 N N . GLY A 1 113 ? -7.036 -7.937 21.482 1.00 69.81 113 GLY A N 1
ATOM 881 C CA . GLY A 1 113 ? -7.072 -8.893 20.375 1.00 69.81 113 GLY A CA 1
ATOM 882 C C . GLY A 1 113 ? -6.961 -8.215 19.010 1.00 69.81 113 GLY A C 1
ATOM 883 O O . GLY A 1 113 ? -6.208 -8.674 18.155 1.00 69.81 113 GLY A O 1
ATOM 884 N N . VAL A 1 114 ? -7.636 -7.081 18.815 1.00 68.44 114 VAL A N 1
ATOM 885 C CA . VAL A 1 114 ? -7.524 -6.280 17.588 1.00 68.44 114 VAL A CA 1
ATOM 886 C C . VAL A 1 114 ? -6.145 -5.642 17.463 1.00 68.44 114 VAL A C 1
ATOM 888 O O . VAL A 1 114 ? -5.581 -5.631 16.371 1.00 68.44 114 VAL A O 1
ATOM 891 N N . TRP A 1 115 ? -5.585 -5.133 18.559 1.00 76.44 115 TRP A N 1
ATOM 892 C CA . TRP A 1 115 ? -4.229 -4.593 18.565 1.00 76.44 115 TRP A CA 1
ATOM 893 C C . TRP A 1 115 ? -3.201 -5.673 18.201 1.00 76.44 115 TRP A C 1
ATOM 895 O O . TRP A 1 115 ? -2.375 -5.458 17.316 1.00 76.44 115 TRP A O 1
ATOM 905 N N . VAL A 1 116 ? -3.300 -6.869 18.794 1.00 77.56 116 VAL A N 1
ATOM 906 C CA . VAL A 1 116 ? -2.459 -8.024 18.439 1.00 77.56 116 VAL A CA 1
ATOM 907 C C . VAL A 1 116 ? -2.658 -8.401 16.971 1.00 77.56 116 VAL A C 1
ATOM 909 O O . VAL A 1 116 ? -1.677 -8.599 16.254 1.00 77.56 116 VAL A O 1
ATOM 912 N N . TRP A 1 117 ? -3.907 -8.453 16.502 1.00 76.25 117 TRP A N 1
ATOM 913 C CA . TRP A 1 117 ? -4.231 -8.749 15.110 1.00 76.25 117 TRP A CA 1
ATOM 914 C C . TRP A 1 117 ? -3.564 -7.766 14.142 1.00 76.25 117 TRP A C 1
ATOM 916 O O . TRP A 1 117 ? -2.894 -8.196 13.203 1.00 76.25 117 TRP A O 1
ATOM 926 N N . ASP A 1 118 ? -3.717 -6.463 14.377 1.00 70.31 118 ASP A N 1
ATOM 927 C CA . ASP A 1 118 ? -3.200 -5.406 13.505 1.00 70.31 118 ASP A CA 1
ATOM 928 C C . ASP A 1 118 ? -1.668 -5.342 13.503 1.00 70.31 118 ASP A C 1
ATOM 930 O O . ASP A 1 118 ? -1.074 -5.114 12.452 1.00 70.31 118 ASP A O 1
ATOM 934 N N . GLN A 1 119 ? -1.030 -5.589 14.651 1.00 72.56 119 GLN A N 1
ATOM 935 C CA . GLN A 1 119 ? 0.421 -5.454 14.801 1.00 72.56 119 GLN A CA 1
ATOM 936 C C . GLN A 1 119 ? 1.208 -6.725 14.455 1.00 72.56 119 GLN A C 1
ATOM 938 O O . GLN A 1 119 ? 2.342 -6.621 13.995 1.00 72.56 119 GLN A O 1
ATOM 943 N N . HIS A 1 120 ? 0.638 -7.917 14.664 1.00 78.75 120 HIS A N 1
ATOM 944 C CA . HIS A 1 120 ? 1.403 -9.170 14.590 1.00 78.75 120 HIS A CA 1
ATOM 945 C C . HIS A 1 120 ? 0.830 -10.194 13.606 1.00 78.75 120 HIS A C 1
ATOM 947 O O . HIS A 1 120 ? 1.589 -10.942 12.991 1.00 78.75 120 HIS A O 1
ATOM 953 N N . VAL A 1 121 ? -0.493 -10.252 13.427 1.00 79.50 121 VAL A N 1
ATOM 954 C CA . VAL A 1 121 ? -1.129 -11.368 12.700 1.00 79.50 121 VAL A CA 1
ATOM 955 C C . VAL A 1 121 ? -1.445 -11.009 11.252 1.00 79.50 121 VAL A C 1
ATOM 957 O O . VAL A 1 121 ? -1.153 -11.777 10.335 1.00 79.50 121 VAL A O 1
ATOM 960 N N . LYS A 1 122 ? -2.022 -9.829 11.025 1.00 78.88 122 LYS A N 1
ATOM 961 C CA . LYS A 1 122 ? -2.609 -9.440 9.740 1.00 78.88 122 LYS A CA 1
ATOM 962 C C . LYS A 1 122 ? -1.629 -9.541 8.569 1.00 78.88 122 LYS A C 1
ATOM 964 O O . LYS A 1 122 ? -1.990 -10.103 7.541 1.00 78.88 122 LYS A O 1
ATOM 969 N N . ASP A 1 123 ? -0.402 -9.045 8.722 1.00 79.62 123 ASP A N 1
ATOM 970 C CA . ASP A 1 123 ? 0.608 -9.042 7.648 1.00 79.62 123 ASP A CA 1
ATOM 971 C C . ASP A 1 123 ? 1.149 -10.445 7.299 1.00 79.62 123 ASP A C 1
ATOM 973 O O . ASP A 1 123 ? 1.776 -10.626 6.255 1.00 79.62 123 ASP A O 1
ATOM 977 N N . HIS A 1 124 ? 0.903 -11.448 8.148 1.00 84.75 124 HIS A N 1
ATOM 978 C CA . HIS A 1 124 ? 1.262 -12.843 7.880 1.00 84.75 124 HIS A CA 1
ATOM 979 C C . HIS A 1 124 ? 0.163 -13.606 7.134 1.00 84.75 124 HIS A C 1
ATOM 981 O O . HIS A 1 124 ? 0.453 -14.614 6.491 1.00 84.75 124 HIS A O 1
ATOM 987 N N . LEU A 1 125 ? -1.084 -13.137 7.207 1.00 84.06 125 LEU A N 1
ATOM 988 C CA . LEU A 1 125 ? -2.244 -13.809 6.613 1.00 84.06 125 LEU A CA 1
ATOM 989 C C . LEU A 1 125 ? -2.805 -13.076 5.395 1.00 84.06 125 LEU A C 1
ATOM 991 O O . LEU A 1 125 ? -3.459 -13.687 4.555 1.00 84.06 125 LEU A O 1
ATOM 995 N N . ILE A 1 126 ? -2.590 -11.765 5.305 1.00 87.38 126 ILE A N 1
ATOM 996 C CA . ILE A 1 126 ? -3.179 -10.923 4.270 1.00 87.38 126 ILE A CA 1
ATOM 997 C C . ILE A 1 126 ? -2.054 -10.213 3.518 1.00 87.38 126 ILE A C 1
ATOM 999 O O . ILE A 1 126 ? -1.419 -9.313 4.074 1.00 87.38 126 ILE A O 1
ATOM 1003 N N . PRO A 1 127 ? -1.825 -10.566 2.239 1.00 90.44 127 PRO A N 1
ATOM 1004 C CA . PRO A 1 127 ? -0.858 -9.877 1.402 1.00 90.44 127 PRO A CA 1
ATOM 1005 C C . PRO A 1 127 ? -1.136 -8.373 1.332 1.00 90.44 127 PRO A C 1
ATOM 1007 O O . PRO A 1 127 ? -2.238 -7.926 0.994 1.00 90.44 127 PRO A O 1
ATOM 1010 N N . ARG A 1 128 ? -0.115 -7.573 1.639 1.00 91.56 128 ARG A N 1
ATOM 1011 C CA . ARG A 1 128 ? -0.248 -6.118 1.759 1.00 91.56 128 ARG A CA 1
ATOM 1012 C C . ARG A 1 128 ? -0.429 -5.447 0.397 1.00 91.56 128 ARG A C 1
ATOM 1014 O O . ARG A 1 128 ? 0.396 -5.641 -0.489 1.00 91.56 128 ARG A O 1
ATOM 1021 N N . ASN A 1 129 ? -1.457 -4.602 0.283 1.00 94.56 129 ASN A N 1
ATOM 1022 C CA . ASN A 1 129 ? -1.702 -3.673 -0.832 1.00 94.56 129 ASN A CA 1
ATOM 1023 C C . ASN A 1 129 ? -1.540 -4.305 -2.230 1.00 94.56 129 ASN A C 1
ATOM 1025 O O . ASN A 1 129 ? -0.832 -3.780 -3.089 1.00 94.56 129 ASN A O 1
ATOM 1029 N N . THR A 1 130 ? -2.129 -5.488 -2.413 1.00 96.56 130 THR A N 1
ATOM 1030 C CA . THR A 1 130 ? -1.935 -6.315 -3.607 1.00 96.56 130 THR A CA 1
ATOM 1031 C C . THR A 1 130 ? -2.947 -6.014 -4.704 1.00 96.56 130 THR A C 1
ATOM 1033 O O . THR A 1 130 ? -4.096 -5.672 -4.425 1.00 96.56 130 THR A O 1
ATOM 1036 N N . GLY A 1 131 ? -2.524 -6.151 -5.961 1.00 96.50 131 GLY A N 1
ATOM 1037 C CA . GLY A 1 131 ? -3.354 -5.830 -7.116 1.00 96.50 131 GLY A CA 1
ATOM 1038 C C . GLY A 1 131 ? -2.860 -6.451 -8.416 1.00 96.50 131 GLY A C 1
ATOM 1039 O O . GLY A 1 131 ? -1.680 -6.764 -8.558 1.00 96.50 131 GLY A O 1
ATOM 1040 N N . VAL A 1 132 ? -3.775 -6.596 -9.372 1.00 97.81 132 VAL A N 1
ATOM 1041 C CA . VAL A 1 132 ? -3.461 -7.008 -10.744 1.00 97.81 132 VAL A CA 1
ATOM 1042 C C . VAL A 1 132 ? -3.242 -5.754 -11.579 1.00 97.81 132 VAL A C 1
ATOM 1044 O O . VAL A 1 132 ? -4.141 -4.918 -11.666 1.00 97.81 132 VAL A O 1
ATOM 1047 N N . VAL A 1 133 ? -2.061 -5.626 -12.180 1.00 97.69 133 VAL A N 1
ATOM 1048 C CA . VAL A 1 133 ? -1.766 -4.560 -13.147 1.00 97.69 133 VAL A CA 1
ATOM 1049 C C . VAL A 1 133 ? -2.126 -5.058 -14.545 1.00 97.69 133 VAL A C 1
ATOM 1051 O O . VAL A 1 133 ? -2.877 -4.405 -15.270 1.00 97.69 133 VAL A O 1
ATOM 1054 N N . GLU A 1 134 ? -1.671 -6.256 -14.897 1.00 97.19 134 GLU A N 1
ATOM 1055 C CA . GLU A 1 134 ? -2.003 -6.935 -16.144 1.00 97.19 134 GLU A CA 1
ATOM 1056 C C . GLU A 1 134 ? -2.290 -8.419 -15.840 1.00 97.19 134 GLU A C 1
ATOM 1058 O O . GLU A 1 134 ? -1.439 -9.103 -15.260 1.00 97.19 134 GLU A O 1
ATOM 1063 N N . PRO A 1 135 ? -3.507 -8.919 -16.130 1.00 96.44 135 PRO A N 1
ATOM 1064 C CA . PRO A 1 135 ? -3.903 -10.277 -15.765 1.00 96.44 135 PRO A CA 1
ATOM 1065 C C . PRO A 1 135 ? -2.969 -11.340 -16.345 1.00 96.44 135 PRO A C 1
ATOM 1067 O O . PRO A 1 135 ? -2.710 -11.358 -17.543 1.00 96.44 135 PRO A O 1
ATOM 1070 N N . GLY A 1 136 ? -2.484 -12.245 -15.493 1.00 94.56 136 GLY A N 1
ATOM 1071 C CA . GLY A 1 136 ? -1.595 -13.336 -15.900 1.00 94.56 136 GLY A CA 1
ATOM 1072 C C . GLY A 1 136 ? -0.125 -12.941 -16.070 1.00 94.56 136 GLY A C 1
ATOM 1073 O O . GLY A 1 136 ? 0.711 -13.832 -16.194 1.00 94.56 136 GLY A O 1
ATOM 1074 N N . SER A 1 137 ? 0.217 -11.648 -16.037 1.00 96.62 137 SER A N 1
ATOM 1075 C CA . SER A 1 137 ? 1.562 -11.171 -16.387 1.00 96.62 137 SER A CA 1
ATOM 1076 C C . SER A 1 137 ? 2.204 -10.238 -15.366 1.00 96.62 137 SER A C 1
ATOM 1078 O O . SER A 1 137 ? 3.382 -10.420 -15.063 1.00 96.62 137 SER A O 1
ATOM 1080 N N . LEU A 1 138 ? 1.480 -9.249 -14.838 1.00 98.38 138 LEU A N 1
ATOM 1081 C CA . LEU A 1 138 ? 2.057 -8.204 -13.991 1.00 98.38 138 LEU A CA 1
ATOM 1082 C C . LEU A 1 138 ? 1.165 -7.885 -12.793 1.00 98.38 138 LEU A C 1
ATOM 1084 O O . LEU A 1 138 ? -0.012 -7.537 -12.919 1.00 98.38 138 LEU A O 1
ATOM 1088 N N . TYR A 1 139 ? 1.766 -7.924 -11.613 1.00 98.56 139 TYR A N 1
ATOM 1089 C CA . TYR A 1 139 ? 1.101 -7.713 -10.337 1.00 98.56 139 TYR A CA 1
ATOM 1090 C C . TYR A 1 139 ? 1.831 -6.655 -9.516 1.00 98.56 139 TYR A C 1
ATOM 1092 O O . TYR A 1 139 ? 3.014 -6.383 -9.719 1.00 98.56 139 TYR A O 1
ATOM 1100 N N . ARG A 1 140 ? 1.126 -6.078 -8.544 1.00 98.38 140 ARG A N 1
ATOM 1101 C CA . ARG A 1 140 ? 1.681 -5.116 -7.585 1.00 98.38 140 ARG A CA 1
ATOM 1102 C C . ARG A 1 140 ? 1.435 -5.554 -6.152 1.00 98.38 140 ARG A C 1
ATOM 1104 O O . ARG A 1 140 ? 0.432 -6.212 -5.869 1.00 98.38 140 ARG A O 1
ATOM 1111 N N . ALA A 1 141 ? 2.314 -5.137 -5.248 1.00 97.88 141 ALA A N 1
ATOM 1112 C CA . ALA A 1 141 ? 2.140 -5.345 -3.818 1.00 97.88 141 ALA A CA 1
ATOM 1113 C C . ALA A 1 141 ? 2.889 -4.318 -2.955 1.00 97.88 141 ALA A C 1
ATOM 1115 O O . ALA A 1 141 ? 3.783 -3.607 -3.410 1.00 97.88 141 ALA A O 1
ATOM 1116 N N . GLY A 1 142 ? 2.546 -4.272 -1.669 1.00 96.62 142 GLY A N 1
ATOM 1117 C CA . GLY A 1 142 ? 3.454 -3.800 -0.628 1.00 96.62 142 GLY A CA 1
ATOM 1118 C C . GLY A 1 142 ? 4.435 -4.891 -0.195 1.00 96.62 142 GLY A C 1
ATOM 1119 O O . GLY A 1 142 ? 4.504 -5.965 -0.792 1.00 96.62 142 GLY A O 1
ATOM 1120 N N . ARG A 1 143 ? 5.169 -4.631 0.886 1.00 95.25 143 ARG A N 1
ATOM 1121 C CA . ARG A 1 143 ? 6.101 -5.590 1.484 1.00 95.25 143 ARG A CA 1
ATOM 1122 C C . ARG A 1 143 ? 5.378 -6.865 1.912 1.00 95.25 143 ARG A C 1
ATOM 1124 O O . ARG A 1 143 ? 4.300 -6.780 2.499 1.00 95.25 143 ARG A O 1
ATOM 1131 N N . GLN A 1 144 ? 6.005 -8.014 1.681 1.00 95.06 144 GLN A N 1
ATOM 1132 C CA . GLN A 1 144 ? 5.457 -9.324 2.028 1.00 95.06 144 GLN A CA 1
ATOM 1133 C C . GLN A 1 144 ? 6.217 -9.987 3.183 1.00 95.06 144 GLN A C 1
ATOM 1135 O O . GLN A 1 144 ? 7.373 -9.669 3.471 1.00 95.06 144 GLN A O 1
ATOM 1140 N N . THR A 1 145 ? 5.550 -10.906 3.863 1.00 92.44 145 THR A N 1
ATOM 1141 C CA . THR A 1 145 ? 6.156 -11.834 4.818 1.00 92.44 145 THR A CA 1
ATOM 1142 C C . THR A 1 145 ? 6.435 -13.170 4.114 1.00 92.44 145 THR A C 1
ATOM 1144 O O . THR A 1 145 ? 5.940 -13.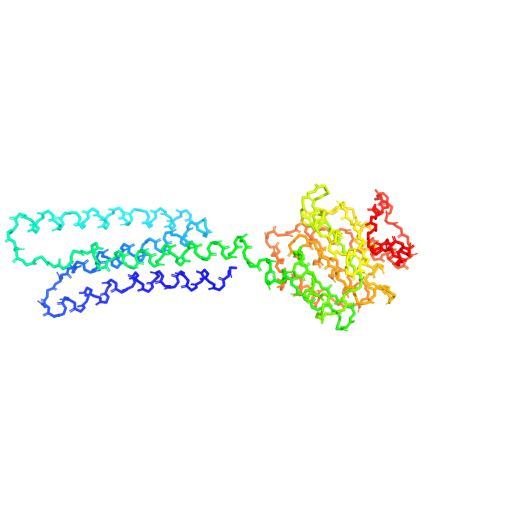399 3.006 1.00 92.44 145 THR A O 1
ATOM 1147 N N . PRO A 1 146 ? 7.201 -14.094 4.721 1.00 92.94 146 PRO A N 1
ATOM 1148 C CA . PRO A 1 146 ? 7.454 -15.407 4.124 1.00 92.94 146 PRO A CA 1
ATOM 1149 C C . PRO A 1 146 ? 6.190 -16.215 3.785 1.00 92.94 146 PRO A C 1
ATOM 1151 O O . PRO A 1 146 ? 6.160 -16.972 2.814 1.00 92.94 146 PRO A O 1
ATOM 1154 N N . SER A 1 147 ? 5.128 -16.087 4.585 1.00 92.06 147 SER A N 1
ATOM 1155 C CA . SER A 1 147 ? 3.839 -16.724 4.299 1.00 92.06 147 SER A CA 1
ATOM 1156 C C . SER A 1 147 ? 3.132 -16.050 3.130 1.00 92.06 147 SER A C 1
ATOM 1158 O O . SER A 1 147 ? 2.671 -16.744 2.227 1.00 92.06 147 SER A O 1
ATOM 1160 N N . THR A 1 148 ? 3.091 -14.716 3.086 1.00 92.19 148 THR A N 1
ATOM 1161 C CA . THR A 1 148 ? 2.377 -14.024 2.010 1.00 92.19 148 THR A CA 1
ATOM 1162 C C . THR A 1 148 ? 3.114 -14.080 0.673 1.00 92.19 148 THR A C 1
ATOM 1164 O O . THR A 1 148 ? 2.452 -14.102 -0.360 1.00 92.19 148 THR A O 1
ATOM 1167 N N . PHE A 1 149 ? 4.447 -14.211 0.650 1.00 92.12 149 PHE A N 1
ATOM 1168 C CA . PHE A 1 149 ? 5.175 -14.544 -0.582 1.00 92.12 149 PHE A CA 1
ATOM 1169 C C . PHE A 1 149 ? 4.719 -15.876 -1.174 1.00 92.12 149 PHE A C 1
ATOM 1171 O O . PHE A 1 149 ? 4.406 -15.924 -2.360 1.00 92.12 149 PHE A O 1
ATOM 1178 N N . ARG A 1 150 ? 4.620 -16.929 -0.350 1.00 92.44 150 ARG A N 1
ATOM 1179 C CA . ARG A 1 150 ? 4.101 -18.235 -0.784 1.00 92.44 150 ARG A CA 1
ATOM 1180 C C . ARG A 1 150 ? 2.685 -18.120 -1.329 1.00 92.44 150 ARG A C 1
ATOM 1182 O O . ARG A 1 150 ? 2.434 -18.550 -2.441 1.00 92.44 150 ARG A O 1
ATOM 1189 N N . MET A 1 151 ? 1.802 -17.419 -0.616 1.00 93.06 151 MET A N 1
ATOM 1190 C CA . MET A 1 151 ? 0.433 -17.189 -1.087 1.00 93.06 151 MET A CA 1
ATOM 1191 C C . MET A 1 151 ? 0.381 -16.500 -2.455 1.00 93.06 151 MET A C 1
ATOM 1193 O O . MET A 1 151 ? -0.449 -16.857 -3.286 1.00 93.06 151 MET A O 1
ATOM 1197 N N . LEU A 1 152 ? 1.226 -15.491 -2.694 1.00 93.31 152 LEU A N 1
ATOM 1198 C CA . LEU A 1 152 ? 1.265 -14.798 -3.985 1.00 93.31 152 LEU A CA 1
ATOM 1199 C C . LEU A 1 152 ? 1.889 -15.657 -5.087 1.00 93.31 152 LEU A C 1
ATOM 1201 O O . LEU A 1 152 ? 1.409 -15.615 -6.217 1.00 93.31 152 LEU A O 1
ATOM 1205 N N . HIS A 1 153 ? 2.908 -16.451 -4.764 1.00 93.50 153 HIS A N 1
ATOM 1206 C CA . HIS A 1 153 ? 3.484 -17.422 -5.687 1.00 93.50 153 HIS A CA 1
ATOM 1207 C C . HIS A 1 153 ? 2.452 -18.483 -6.090 1.00 93.50 153 HIS A C 1
ATOM 1209 O O . HIS A 1 153 ? 2.205 -18.655 -7.277 1.00 93.50 153 HIS A O 1
ATOM 1215 N N . ASP A 1 154 ? 1.755 -19.092 -5.130 1.00 93.56 154 ASP A N 1
ATOM 1216 C CA . ASP A 1 154 ? 0.731 -20.110 -5.392 1.00 93.56 154 ASP A CA 1
ATOM 1217 C C . ASP A 1 154 ? -0.462 -19.534 -6.171 1.00 93.56 154 ASP A C 1
ATOM 1219 O O . ASP A 1 154 ? -1.033 -20.187 -7.043 1.00 93.56 154 ASP A O 1
ATOM 1223 N N . ARG A 1 155 ? -0.849 -18.285 -5.875 1.00 94.81 155 ARG A N 1
ATOM 1224 C CA . ARG A 1 155 ? -2.004 -17.631 -6.505 1.00 94.81 155 ARG A CA 1
ATOM 1225 C C . ARG A 1 155 ? -1.731 -17.157 -7.931 1.00 94.81 155 ARG A C 1
ATOM 1227 O O . ARG A 1 155 ? -2.638 -17.195 -8.760 1.00 94.81 155 ARG A O 1
ATOM 1234 N N . TRP A 1 156 ? -0.546 -16.612 -8.189 1.00 96.50 156 TRP A N 1
ATOM 1235 C CA . TRP A 1 156 ? -0.244 -15.882 -9.428 1.00 96.50 156 TRP A CA 1
ATOM 1236 C C . TRP A 1 156 ? 0.935 -16.447 -10.219 1.00 96.50 156 TRP A C 1
ATOM 1238 O O . TRP A 1 156 ? 1.219 -15.944 -11.305 1.00 96.50 156 TRP A O 1
ATOM 1248 N N . GLY A 1 157 ? 1.619 -17.466 -9.699 1.00 95.38 157 GLY A N 1
ATOM 1249 C CA . GLY A 1 157 ? 2.799 -18.052 -10.329 1.00 95.38 157 GLY A CA 1
ATOM 1250 C C . GLY A 1 157 ? 3.945 -17.054 -10.471 1.00 95.38 157 GLY A C 1
ATOM 1251 O O . GLY A 1 157 ? 4.635 -17.072 -11.484 1.00 95.38 157 GLY A O 1
ATOM 1252 N N . VAL A 1 158 ? 4.108 -16.133 -9.511 1.00 95.69 158 VAL A N 1
ATOM 1253 C CA . VAL A 1 158 ? 5.147 -15.090 -9.573 1.00 95.69 158 VAL A CA 1
ATOM 1254 C C . VAL A 1 158 ? 6.524 -15.744 -9.663 1.00 95.69 158 VAL A C 1
ATOM 1256 O O . VAL A 1 158 ? 6.898 -16.499 -8.764 1.00 95.69 158 VAL A O 1
ATOM 1259 N N . ARG A 1 159 ? 7.270 -15.421 -10.725 1.00 94.81 159 ARG A N 1
ATOM 1260 C CA . ARG A 1 159 ? 8.639 -15.907 -10.981 1.00 94.81 159 ARG A CA 1
ATOM 1261 C C . ARG A 1 159 ? 9.696 -14.828 -10.815 1.00 94.81 159 ARG A C 1
ATOM 1263 O O . ARG A 1 159 ? 10.832 -15.145 -10.484 1.00 94.81 159 ARG A O 1
ATOM 1270 N N . THR A 1 160 ? 9.306 -13.569 -10.998 1.00 97.69 160 THR A N 1
ATOM 1271 C CA . THR A 1 160 ? 10.212 -12.430 -10.867 1.00 97.69 160 THR A CA 1
ATOM 1272 C C . THR A 1 160 ? 9.611 -11.360 -9.965 1.00 97.69 160 THR A C 1
ATOM 1274 O O . THR A 1 160 ? 8.415 -11.069 -10.017 1.00 97.69 160 THR A O 1
ATOM 1277 N N . ILE A 1 161 ? 10.448 -10.748 -9.135 1.00 97.94 161 ILE A N 1
ATOM 1278 C CA . ILE A 1 161 ? 10.098 -9.634 -8.263 1.00 97.94 161 ILE A CA 1
ATOM 1279 C C . ILE A 1 161 ? 10.972 -8.429 -8.598 1.00 97.94 161 ILE A C 1
ATOM 1281 O O . ILE A 1 161 ? 12.196 -8.532 -8.623 1.00 97.94 161 ILE A O 1
ATOM 1285 N N . VAL A 1 162 ? 10.335 -7.272 -8.758 1.00 98.31 162 VAL A N 1
ATOM 1286 C CA . VAL A 1 162 ? 10.987 -5.958 -8.779 1.00 98.31 162 VAL A CA 1
ATOM 1287 C C . VAL A 1 162 ? 10.739 -5.282 -7.435 1.00 98.31 162 VAL A C 1
ATOM 1289 O O . VAL A 1 162 ? 9.616 -4.886 -7.115 1.00 98.31 162 VAL A O 1
ATOM 1292 N N . ASP A 1 163 ? 11.786 -5.171 -6.627 1.00 97.56 163 ASP A N 1
ATOM 1293 C CA . ASP A 1 163 ? 11.746 -4.597 -5.288 1.00 97.56 163 ASP A CA 1
ATOM 1294 C C . ASP A 1 163 ? 12.347 -3.189 -5.269 1.00 97.56 163 ASP A C 1
ATOM 1296 O O . ASP A 1 163 ? 13.562 -3.001 -5.283 1.00 97.56 163 ASP A O 1
ATOM 1300 N N . LEU A 1 164 ? 11.472 -2.193 -5.168 1.00 97.31 164 LEU A N 1
ATOM 1301 C CA . LEU A 1 164 ? 11.805 -0.773 -5.097 1.00 97.31 164 LEU A CA 1
ATOM 1302 C C . LEU A 1 164 ? 12.066 -0.344 -3.642 1.00 97.31 164 LEU A C 1
ATOM 1304 O O . LEU A 1 164 ? 11.484 0.625 -3.152 1.00 97.31 164 LEU A O 1
ATOM 1308 N N . GLY A 1 165 ? 12.848 -1.118 -2.892 1.00 93.81 165 GLY A N 1
ATOM 1309 C CA . GLY A 1 165 ? 13.242 -0.805 -1.515 1.00 93.81 165 GLY A CA 1
ATOM 1310 C C . GLY A 1 165 ? 12.168 -1.101 -0.459 1.00 93.81 165 GLY A C 1
ATOM 1311 O O . GLY A 1 165 ? 11.863 -0.261 0.401 1.00 93.81 165 GLY A O 1
ATOM 1312 N N . ALA A 1 166 ? 11.558 -2.284 -0.512 1.00 92.12 166 ALA A N 1
ATOM 1313 C CA . ALA A 1 166 ? 10.614 -2.785 0.484 1.00 92.12 166 ALA A CA 1
ATOM 1314 C C . ALA A 1 166 ? 11.270 -3.104 1.832 1.00 92.12 166 ALA A C 1
ATOM 1316 O O . ALA A 1 166 ? 10.624 -2.944 2.871 1.00 92.12 166 ALA A O 1
ATOM 1317 N N . TYR A 1 167 ? 12.543 -3.496 1.827 1.00 92.38 167 TYR A N 1
ATOM 1318 C CA . TYR A 1 167 ? 13.298 -3.875 3.019 1.00 92.38 167 TYR A CA 1
ATOM 1319 C C . TYR A 1 167 ? 14.588 -3.068 3.102 1.00 92.38 167 TYR A C 1
ATOM 1321 O O . TYR A 1 167 ? 15.203 -2.760 2.082 1.00 92.38 167 TYR A O 1
ATOM 1329 N N . ARG A 1 168 ? 15.002 -2.731 4.324 1.00 88.75 168 ARG A N 1
ATOM 1330 C CA . ARG A 1 168 ? 16.309 -2.111 4.545 1.00 88.75 168 ARG A CA 1
ATOM 1331 C C . ARG A 1 168 ? 17.392 -3.196 4.451 1.00 88.75 168 ARG A C 1
ATOM 1333 O O . ARG A 1 168 ? 17.181 -4.274 5.007 1.00 88.75 168 ARG A O 1
ATOM 1340 N N . PRO A 1 169 ? 18.530 -2.935 3.788 1.00 87.69 169 PRO A N 1
ATOM 1341 C CA . PRO A 1 169 ? 19.630 -3.892 3.733 1.00 87.69 169 PRO A CA 1
ATOM 1342 C C . PRO A 1 169 ? 20.070 -4.346 5.131 1.00 87.69 169 PRO A C 1
ATOM 1344 O O . PRO A 1 169 ? 20.163 -3.538 6.054 1.00 87.69 169 PRO A O 1
ATOM 1347 N N . GLY A 1 170 ? 20.321 -5.647 5.292 1.00 87.75 170 GLY A N 1
ATOM 1348 C CA . GLY A 1 170 ? 20.861 -6.224 6.526 1.00 87.75 170 GLY A CA 1
ATOM 1349 C C . GLY A 1 170 ? 19.853 -6.469 7.655 1.00 87.75 170 GLY A C 1
ATOM 1350 O O . GLY A 1 170 ? 20.238 -7.025 8.688 1.00 87.75 170 GLY A O 1
ATOM 1351 N N . THR A 1 171 ? 18.572 -6.121 7.499 1.00 92.44 171 THR A N 1
ATOM 1352 C CA . THR A 1 171 ? 17.571 -6.409 8.540 1.00 92.44 171 THR A CA 1
ATOM 1353 C C . THR A 1 171 ? 17.113 -7.875 8.514 1.00 92.44 171 THR A C 1
ATOM 1355 O O . THR A 1 171 ? 17.231 -8.544 7.483 1.00 92.44 171 THR A O 1
ATOM 1358 N N . PRO A 1 172 ? 16.583 -8.418 9.629 1.00 93.56 172 PRO A N 1
ATOM 1359 C CA . PRO A 1 172 ? 16.026 -9.773 9.651 1.00 93.56 172 PRO A CA 1
ATOM 1360 C C . PRO A 1 172 ? 14.943 -10.003 8.591 1.00 93.56 172 PRO A C 1
ATOM 1362 O O . PRO A 1 172 ? 14.885 -11.073 7.994 1.00 93.56 172 PRO A O 1
ATOM 1365 N N . GLU A 1 173 ? 14.117 -8.994 8.312 1.00 91.12 173 GLU A N 1
ATOM 1366 C CA . GLU A 1 173 ? 13.065 -9.078 7.299 1.00 91.12 173 GLU A CA 1
ATOM 1367 C C . GLU A 1 173 ? 13.635 -9.151 5.880 1.00 91.12 173 GLU A C 1
ATOM 1369 O O . GLU A 1 173 ? 13.076 -9.853 5.041 1.00 91.12 173 GLU A O 1
ATOM 1374 N N . GLU A 1 174 ? 14.746 -8.458 5.602 1.00 93.06 174 GLU A N 1
ATOM 1375 C CA . GLU A 1 174 ? 15.444 -8.571 4.316 1.00 93.06 174 GLU A CA 1
ATOM 1376 C C . GLU A 1 174 ? 16.000 -9.980 4.112 1.00 93.06 174 GLU A C 1
ATOM 1378 O O . GLU A 1 174 ? 15.779 -10.558 3.044 1.00 93.06 174 GLU A O 1
ATOM 1383 N N . ARG A 1 175 ? 16.643 -10.550 5.141 1.00 93.31 175 ARG A N 1
ATOM 1384 C CA . ARG A 1 175 ? 17.163 -11.925 5.101 1.00 93.31 175 ARG A CA 1
ATOM 1385 C C . ARG A 1 175 ? 16.048 -12.938 4.885 1.00 93.31 175 ARG A C 1
ATOM 1387 O O . ARG A 1 175 ? 16.129 -13.734 3.957 1.00 93.31 175 ARG A O 1
ATOM 1394 N N . ALA A 1 176 ? 14.970 -12.838 5.662 1.00 93.44 176 ALA A N 1
ATOM 1395 C CA . ALA A 1 176 ? 13.817 -13.722 5.531 1.00 93.44 176 ALA A CA 1
ATOM 1396 C C . ALA A 1 176 ? 13.171 -13.623 4.141 1.00 93.44 176 ALA A C 1
ATOM 1398 O O . ALA A 1 176 ? 12.781 -14.636 3.560 1.00 93.44 176 ALA A O 1
ATOM 1399 N N . ALA A 1 177 ? 13.069 -12.413 3.582 1.00 93.19 177 ALA A N 1
ATOM 1400 C CA . ALA A 1 177 ? 12.561 -12.218 2.230 1.00 93.19 177 ALA A CA 1
ATOM 1401 C C . ALA A 1 177 ? 13.479 -12.861 1.182 1.00 93.19 177 ALA A C 1
ATOM 1403 O O . ALA A 1 177 ? 12.971 -13.522 0.283 1.00 93.19 177 ALA A O 1
ATOM 1404 N N . ARG A 1 178 ? 14.806 -12.703 1.308 1.00 93.69 178 ARG A N 1
ATOM 1405 C CA . ARG A 1 178 ? 15.797 -13.315 0.409 1.00 93.69 178 ARG A CA 1
ATOM 1406 C C . ARG A 1 178 ? 15.722 -14.844 0.440 1.00 93.69 178 ARG A C 1
ATOM 1408 O O . ARG A 1 178 ? 15.512 -15.454 -0.604 1.00 93.69 178 ARG A O 1
ATOM 1415 N N . GLU A 1 179 ? 15.789 -15.438 1.628 1.00 94.56 179 GLU A N 1
ATOM 1416 C CA . GLU A 1 179 ? 15.702 -16.893 1.822 1.00 94.56 179 GLU A CA 1
ATOM 1417 C C . GLU A 1 179 ? 14.380 -17.459 1.286 1.00 94.56 179 GLU A C 1
ATOM 1419 O O . GLU A 1 179 ? 14.339 -18.537 0.695 1.00 94.56 179 GLU A O 1
ATOM 1424 N N . THR A 1 180 ? 13.277 -16.725 1.466 1.00 94.12 180 THR A N 1
ATOM 1425 C CA . THR A 1 180 ? 11.973 -17.148 0.942 1.00 94.12 180 THR A CA 1
ATOM 1426 C C . THR A 1 180 ? 11.955 -17.125 -0.582 1.00 94.12 180 THR A C 1
ATOM 1428 O O . THR A 1 180 ? 11.483 -18.084 -1.186 1.00 94.12 180 THR A O 1
ATOM 1431 N N . THR A 1 181 ? 12.457 -16.060 -1.215 1.00 94.25 181 THR A N 1
ATOM 1432 C CA . THR A 1 181 ? 12.489 -15.976 -2.682 1.00 94.25 181 THR A CA 1
ATOM 1433 C C . THR A 1 181 ? 13.411 -17.024 -3.294 1.00 94.25 181 THR A C 1
ATOM 1435 O O . THR A 1 181 ? 13.019 -17.659 -4.264 1.00 94.25 181 THR A O 1
ATOM 1438 N N . GLU A 1 182 ? 14.565 -17.291 -2.679 1.00 93.88 182 GLU A N 1
ATOM 1439 C CA . GLU A 1 182 ? 15.485 -18.357 -3.102 1.00 93.88 182 GLU A CA 1
ATOM 1440 C C . GLU A 1 182 ? 14.821 -19.735 -3.030 1.00 93.88 182 GLU A C 1
ATOM 1442 O O . GLU A 1 182 ? 14.834 -20.488 -4.001 1.00 93.88 182 GLU A O 1
ATOM 1447 N N . ARG A 1 183 ? 14.149 -20.045 -1.916 1.00 93.88 183 ARG A N 1
ATOM 1448 C CA . ARG A 1 183 ? 13.428 -21.317 -1.751 1.00 93.88 183 ARG A CA 1
ATOM 1449 C C . ARG A 1 183 ? 12.282 -21.516 -2.737 1.00 93.88 183 ARG A C 1
ATOM 1451 O O . ARG A 1 183 ? 11.930 -22.658 -3.017 1.00 93.88 183 ARG A O 1
ATOM 1458 N N . LEU A 1 184 ? 11.663 -20.433 -3.196 1.00 93.19 184 LEU A N 1
ATOM 1459 C CA . LEU A 1 184 ? 10.575 -20.475 -4.174 1.00 93.19 184 LEU A CA 1
ATOM 1460 C C . LEU A 1 184 ? 11.078 -20.393 -5.622 1.00 93.19 184 LEU A C 1
ATOM 1462 O O . LEU A 1 184 ? 10.259 -20.413 -6.536 1.00 93.19 184 LEU A O 1
ATOM 1466 N N . GLY A 1 185 ? 12.395 -20.287 -5.841 1.00 93.94 185 GLY A N 1
ATOM 1467 C CA . GLY A 1 185 ? 12.972 -20.100 -7.174 1.00 93.94 185 GLY A CA 1
ATOM 1468 C C . GLY A 1 185 ? 12.525 -18.795 -7.838 1.00 93.94 185 GLY A C 1
ATOM 1469 O O . GLY A 1 185 ? 12.358 -18.747 -9.054 1.00 93.94 185 GLY A O 1
ATOM 1470 N N . ILE A 1 186 ? 12.264 -17.757 -7.039 1.00 95.19 186 ILE A N 1
ATOM 1471 C CA . ILE A 1 186 ? 11.826 -16.446 -7.517 1.00 95.19 186 ILE A CA 1
ATOM 1472 C C . ILE A 1 186 ? 13.050 -15.549 -7.683 1.00 95.19 186 ILE A C 1
ATOM 1474 O O . ILE A 1 186 ? 13.729 -15.219 -6.707 1.00 95.19 186 ILE A O 1
ATOM 1478 N N . GLU A 1 187 ? 13.277 -15.091 -8.909 1.00 96.12 187 GLU A N 1
ATOM 1479 C CA . GLU A 1 187 ? 14.286 -14.082 -9.216 1.00 96.12 187 GLU A CA 1
ATOM 1480 C C . GLU A 1 187 ? 13.851 -12.731 -8.637 1.00 96.12 187 GLU A C 1
ATOM 1482 O O . GLU A 1 187 ? 12.741 -12.260 -8.881 1.00 96.12 187 GLU A O 1
ATOM 1487 N N . ARG A 1 188 ? 14.707 -12.075 -7.858 1.00 95.88 188 ARG A N 1
ATOM 1488 C CA . ARG A 1 188 ? 14.388 -10.795 -7.220 1.00 95.88 188 ARG A CA 1
ATOM 1489 C C . ARG A 1 188 ? 15.432 -9.740 -7.552 1.00 95.88 188 ARG A C 1
ATOM 1491 O O . ARG A 1 188 ? 16.558 -9.819 -7.063 1.00 95.88 188 ARG A O 1
ATOM 1498 N N . HIS A 1 189 ? 15.000 -8.733 -8.303 1.00 96.88 189 HIS A N 1
ATOM 1499 C CA . HIS A 1 189 ? 15.736 -7.529 -8.683 1.00 96.88 189 HIS A CA 1
ATOM 1500 C C . HIS A 1 189 ? 15.466 -6.421 -7.669 1.00 96.88 189 HIS A C 1
ATOM 1502 O O . HIS A 1 189 ? 14.307 -6.148 -7.347 1.00 96.88 189 HIS A O 1
ATOM 1508 N N . ARG A 1 190 ? 16.514 -5.801 -7.127 1.00 95.56 190 ARG A N 1
ATOM 1509 C CA . ARG A 1 190 ? 16.391 -4.853 -6.010 1.00 95.56 190 ARG A CA 1
ATOM 1510 C C . ARG A 1 190 ? 17.032 -3.515 -6.331 1.00 95.56 190 ARG A C 1
ATOM 1512 O O . ARG A 1 190 ? 18.141 -3.487 -6.853 1.00 95.56 190 ARG A O 1
ATOM 1519 N N . PHE A 1 191 ? 16.337 -2.454 -5.933 1.00 94.75 191 PHE A N 1
ATOM 1520 C CA . PHE A 1 191 ? 16.674 -1.052 -6.163 1.00 94.75 191 PHE A CA 1
ATOM 1521 C C . PHE A 1 191 ? 16.555 -0.276 -4.839 1.00 94.75 191 PHE A C 1
ATOM 1523 O O . PHE A 1 191 ? 15.545 -0.399 -4.134 1.00 94.75 191 PHE A O 1
ATOM 1530 N N . PHE A 1 192 ? 17.592 0.475 -4.458 1.00 89.25 192 PHE A N 1
ATOM 1531 C CA . PHE A 1 192 ? 17.734 1.034 -3.101 1.00 89.25 192 PHE A CA 1
ATOM 1532 C C . PHE A 1 192 ? 17.812 2.563 -3.051 1.00 89.25 192 PHE A C 1
ATOM 1534 O O . PHE A 1 192 ? 17.721 3.132 -1.959 1.00 89.25 192 PHE A O 1
ATOM 1541 N N . ASN A 1 193 ? 17.919 3.238 -4.195 1.00 93.00 193 ASN A N 1
ATOM 1542 C CA . ASN A 1 193 ? 18.080 4.691 -4.273 1.00 93.00 193 ASN A CA 1
ATOM 1543 C C . ASN A 1 193 ? 16.750 5.446 -4.424 1.00 93.00 193 ASN A C 1
ATOM 1545 O O . ASN A 1 193 ? 16.744 6.662 -4.636 1.00 93.00 193 ASN A O 1
ATOM 1549 N N . LEU A 1 194 ? 15.620 4.750 -4.260 1.00 95.12 194 LEU A N 1
ATOM 1550 C CA . LEU A 1 194 ? 14.290 5.342 -4.133 1.00 95.12 194 LEU A CA 1
ATOM 1551 C C . LEU A 1 194 ? 13.863 5.519 -2.670 1.00 95.12 194 LEU A C 1
ATOM 1553 O O . LEU A 1 194 ? 13.782 4.571 -1.877 1.00 95.12 194 LEU A O 1
ATOM 1557 N N . ARG A 1 195 ? 13.470 6.745 -2.331 1.00 94.62 195 ARG A N 1
ATOM 1558 C CA . ARG A 1 195 ? 12.926 7.141 -1.030 1.00 94.62 195 ARG A CA 1
ATOM 1559 C C . ARG A 1 195 ? 11.467 6.714 -0.874 1.00 94.62 195 ARG A C 1
ATOM 1561 O O . ARG A 1 195 ? 10.745 6.452 -1.833 1.00 94.62 195 ARG A O 1
ATOM 1568 N N . GLY A 1 196 ? 11.003 6.660 0.376 1.00 92.44 196 GLY A N 1
ATOM 1569 C CA . GLY A 1 196 ? 9.641 6.224 0.713 1.00 92.44 196 GLY A CA 1
ATOM 1570 C C . GLY A 1 196 ? 8.519 7.040 0.056 1.00 92.44 196 GLY A C 1
ATOM 1571 O O . GLY A 1 196 ? 7.434 6.497 -0.138 1.00 92.44 196 GLY A O 1
ATOM 1572 N N . ASP A 1 197 ? 8.798 8.287 -0.325 1.00 94.38 197 ASP A N 1
ATOM 1573 C CA . ASP A 1 197 ? 7.899 9.226 -1.010 1.00 94.38 197 ASP A CA 1
ATOM 1574 C C . ASP A 1 197 ? 7.975 9.152 -2.549 1.00 94.38 197 ASP A C 1
ATOM 1576 O O . ASP A 1 197 ? 7.467 10.035 -3.228 1.00 94.38 197 ASP A O 1
ATOM 1580 N N . ALA A 1 198 ? 8.584 8.090 -3.091 1.00 96.38 198 ALA A N 1
ATOM 1581 C CA . ALA A 1 198 ? 8.789 7.839 -4.522 1.00 96.38 198 ALA A CA 1
ATOM 1582 C C . ALA A 1 198 ? 9.836 8.714 -5.229 1.00 96.38 198 ALA A C 1
ATOM 1584 O O . ALA A 1 198 ? 10.111 8.465 -6.401 1.00 96.38 198 ALA A O 1
ATOM 1585 N N . THR A 1 199 ? 10.475 9.651 -4.530 1.00 96.88 199 THR A N 1
ATOM 1586 C CA . THR A 1 199 ? 11.599 10.431 -5.073 1.00 96.88 199 THR A CA 1
ATOM 1587 C C . THR A 1 199 ? 12.909 9.639 -5.026 1.00 96.88 199 THR A C 1
ATOM 1589 O O . THR A 1 199 ? 13.019 8.659 -4.286 1.00 96.88 199 THR A O 1
ATOM 1592 N N . GLY A 1 200 ? 13.928 10.053 -5.778 1.00 95.62 200 GLY A N 1
ATOM 1593 C CA . GLY A 1 200 ? 15.244 9.406 -5.763 1.00 95.62 200 GLY A CA 1
ATOM 1594 C C . GLY A 1 200 ? 15.864 9.321 -7.150 1.00 95.62 200 GLY A C 1
ATOM 1595 O O . GLY A 1 200 ? 15.607 10.183 -7.986 1.00 95.62 200 GLY A O 1
ATOM 1596 N N . ASN A 1 201 ? 16.671 8.286 -7.385 1.00 97.25 201 ASN A N 1
ATOM 1597 C CA . ASN A 1 201 ? 17.302 8.060 -8.685 1.00 97.25 201 ASN A CA 1
ATOM 1598 C C . ASN A 1 201 ? 16.256 7.649 -9.750 1.00 97.25 201 ASN A C 1
ATOM 1600 O O . ASN A 1 201 ? 15.722 6.538 -9.661 1.00 97.25 201 ASN A O 1
ATOM 1604 N N . PRO A 1 202 ? 15.981 8.477 -10.779 1.00 97.50 202 PRO A N 1
ATOM 1605 C CA . PRO A 1 202 ? 14.974 8.160 -11.793 1.00 97.50 202 PRO A CA 1
ATOM 1606 C C . PRO A 1 202 ? 15.373 6.972 -12.682 1.00 97.50 202 PRO A C 1
ATOM 1608 O O . PRO A 1 202 ? 14.497 6.282 -13.209 1.00 97.50 202 PRO A O 1
ATOM 1611 N N . ASN A 1 203 ? 16.669 6.649 -12.787 1.00 98.00 203 ASN A N 1
ATOM 1612 C CA . ASN A 1 203 ? 17.131 5.478 -13.536 1.00 98.00 203 ASN A CA 1
ATOM 1613 C C . ASN A 1 203 ? 16.680 4.145 -12.913 1.00 98.00 203 ASN A C 1
ATOM 1615 O O . ASN A 1 203 ? 16.555 3.156 -13.634 1.00 98.00 203 ASN A O 1
ATOM 1619 N N . GLU A 1 204 ? 16.357 4.099 -11.613 1.00 97.75 204 GLU A N 1
ATOM 1620 C CA . GLU A 1 204 ? 15.753 2.900 -11.008 1.00 97.75 204 GLU A CA 1
ATOM 1621 C C . GLU A 1 204 ? 14.324 2.662 -11.525 1.00 97.75 204 GLU A C 1
ATOM 1623 O O . GLU A 1 204 ? 13.919 1.512 -11.702 1.00 97.75 204 GLU A O 1
ATOM 1628 N N . TYR A 1 205 ? 13.574 3.720 -11.867 1.00 98.38 205 TYR A N 1
ATOM 1629 C CA . TYR A 1 205 ? 12.286 3.565 -12.549 1.00 98.38 205 TYR A CA 1
ATOM 1630 C C . TYR A 1 205 ? 12.459 3.106 -13.995 1.00 98.38 205 TYR A C 1
ATOM 1632 O O . TYR A 1 205 ? 11.710 2.238 -14.437 1.00 98.38 205 TYR A O 1
ATOM 1640 N N . VAL A 1 206 ? 13.457 3.622 -14.719 1.00 98.50 206 VAL A N 1
ATOM 1641 C CA . VAL A 1 206 ? 13.771 3.157 -16.083 1.00 98.50 206 VAL A CA 1
ATOM 1642 C C . VAL A 1 206 ? 14.086 1.655 -16.080 1.00 98.50 206 VAL A C 1
ATOM 1644 O O . VAL A 1 206 ? 13.537 0.905 -16.889 1.00 98.50 206 VAL A O 1
ATOM 1647 N N . ALA A 1 207 ? 14.904 1.187 -15.133 1.00 98.12 207 ALA A N 1
ATOM 1648 C CA . ALA A 1 207 ? 15.225 -0.232 -14.972 1.00 98.12 207 ALA A CA 1
ATOM 1649 C C . ALA A 1 207 ? 13.991 -1.078 -14.628 1.00 98.12 207 ALA A C 1
ATOM 1651 O O . ALA A 1 207 ? 13.742 -2.106 -15.261 1.00 98.12 207 ALA A O 1
ATOM 1652 N N . ALA A 1 208 ? 13.178 -0.614 -13.675 1.00 98.25 208 ALA A N 1
ATOM 1653 C CA . ALA A 1 208 ? 11.936 -1.281 -13.307 1.00 98.25 208 ALA A CA 1
ATOM 1654 C C . ALA A 1 208 ? 10.982 -1.412 -14.504 1.00 98.25 208 ALA A C 1
ATOM 1656 O O . ALA A 1 208 ? 10.431 -2.488 -14.724 1.00 98.25 208 ALA A O 1
ATOM 1657 N N . LEU A 1 209 ? 10.823 -0.359 -15.314 1.00 98.50 209 LEU A N 1
ATOM 1658 C CA . LEU A 1 209 ? 9.980 -0.384 -16.513 1.00 98.50 209 LEU A CA 1
ATOM 1659 C C . LEU A 1 209 ? 10.463 -1.407 -17.541 1.00 98.50 209 LEU A C 1
ATOM 1661 O O . LEU A 1 209 ? 9.631 -2.095 -18.133 1.00 98.50 209 LEU A O 1
ATOM 1665 N N . ARG A 1 210 ? 11.780 -1.549 -17.731 1.00 97.94 210 ARG A N 1
ATOM 1666 C CA . ARG A 1 210 ? 12.353 -2.572 -18.621 1.00 97.94 210 ARG A CA 1
ATOM 1667 C C . ARG A 1 210 ? 12.010 -3.978 -18.144 1.00 97.94 210 ARG A C 1
ATOM 1669 O O . ARG A 1 210 ? 11.470 -4.754 -18.923 1.00 97.94 210 ARG A O 1
ATOM 1676 N N . LEU A 1 211 ? 12.213 -4.269 -16.858 1.00 98.00 211 LEU A N 1
ATOM 1677 C CA . LEU A 1 211 ? 11.862 -5.568 -16.271 1.00 98.00 211 LEU A CA 1
ATOM 1678 C C . LEU A 1 211 ? 10.354 -5.849 -16.340 1.00 98.00 211 LEU A C 1
ATOM 1680 O O . LEU A 1 211 ? 9.945 -6.949 -16.694 1.00 98.00 211 LEU A O 1
ATOM 1684 N N . MET A 1 212 ? 9.510 -4.854 -16.049 1.00 98.12 212 MET A N 1
ATOM 1685 C CA . MET A 1 212 ? 8.046 -4.976 -16.133 1.00 98.12 212 MET A CA 1
ATOM 1686 C C . MET A 1 212 ? 7.551 -5.214 -17.572 1.00 98.12 212 MET A C 1
ATOM 1688 O O . MET A 1 212 ? 6.505 -5.838 -17.786 1.00 98.12 212 MET A O 1
ATOM 1692 N N . SER A 1 213 ? 8.293 -4.721 -18.563 1.00 97.69 213 SER A N 1
ATOM 1693 C CA . SER A 1 213 ? 7.953 -4.846 -19.984 1.00 97.69 213 SER A CA 1
ATOM 1694 C C . SER A 1 213 ? 8.541 -6.098 -20.635 1.00 97.69 213 SER A C 1
ATOM 1696 O O . SER A 1 213 ? 8.041 -6.511 -21.677 1.00 97.69 213 SER A O 1
ATOM 1698 N N . ASP A 1 214 ? 9.538 -6.734 -20.017 1.00 97.44 214 ASP A N 1
ATOM 1699 C CA . ASP A 1 214 ? 10.177 -7.954 -20.511 1.00 97.44 214 ASP A CA 1
ATOM 1700 C C . ASP A 1 214 ? 9.250 -9.180 -20.356 1.00 97.44 214 ASP A C 1
ATOM 1702 O O . ASP A 1 214 ? 8.917 -9.578 -19.232 1.00 97.44 214 ASP A O 1
ATOM 1706 N N . PRO A 1 215 ? 8.834 -9.831 -21.462 1.00 96.50 215 PRO A N 1
ATOM 1707 C CA . PRO A 1 215 ? 7.992 -11.019 -21.396 1.00 96.50 215 PRO A CA 1
ATOM 1708 C C . PRO A 1 215 ? 8.634 -12.208 -20.673 1.00 96.50 215 PRO A C 1
ATOM 1710 O O . PRO A 1 215 ? 7.916 -13.000 -20.060 1.00 96.50 215 PRO A O 1
ATOM 1713 N N . SER A 1 216 ? 9.965 -12.332 -20.709 1.00 96.88 216 SER A N 1
ATOM 1714 C CA . SER A 1 216 ? 10.699 -13.439 -20.082 1.00 96.88 216 SER A CA 1
ATOM 1715 C C . SER A 1 216 ? 10.661 -13.387 -18.552 1.00 96.88 216 SER A C 1
ATOM 1717 O O . SER A 1 216 ? 10.760 -14.423 -17.894 1.00 96.88 216 SER A O 1
ATOM 1719 N N . LYS A 1 217 ? 10.435 -12.196 -17.985 1.00 96.94 217 LYS A N 1
ATOM 1720 C CA . LYS A 1 217 ? 10.349 -11.949 -16.538 1.00 96.94 217 LYS A CA 1
ATOM 1721 C C . LYS A 1 217 ? 8.939 -12.124 -15.972 1.00 96.94 217 LYS A C 1
ATOM 1723 O O . LYS A 1 217 ? 8.722 -12.038 -14.767 1.00 96.94 217 LYS A O 1
ATOM 1728 N N . ARG A 1 218 ? 7.936 -12.367 -16.816 1.00 95.12 218 ARG A N 1
ATOM 1729 C CA . ARG A 1 218 ? 6.546 -12.567 -16.374 1.00 95.12 218 ARG A CA 1
ATOM 1730 C C . ARG A 1 218 ? 6.342 -14.019 -15.913 1.00 95.12 218 ARG A C 1
ATOM 1732 O O . ARG A 1 218 ? 7.004 -14.901 -16.454 1.00 95.12 218 ARG A O 1
ATOM 1739 N N . PRO A 1 219 ? 5.425 -14.325 -14.978 1.00 97.69 219 PRO A N 1
ATOM 1740 C CA . PRO A 1 219 ? 4.618 -13.389 -14.204 1.00 97.69 219 PRO A CA 1
ATOM 1741 C C . PRO A 1 219 ? 5.449 -12.633 -13.153 1.00 97.69 219 PRO A C 1
ATOM 1743 O O . PRO A 1 219 ? 6.161 -13.246 -12.352 1.00 97.69 219 PRO A O 1
ATOM 1746 N N . LEU A 1 220 ? 5.343 -11.301 -13.163 1.00 98.38 220 LEU A N 1
ATOM 1747 C CA . LEU A 1 220 ? 6.186 -10.387 -12.389 1.00 98.38 220 LEU A CA 1
ATOM 1748 C C . LEU A 1 220 ? 5.395 -9.683 -11.286 1.00 98.38 220 LEU A C 1
ATOM 1750 O O . LEU A 1 220 ? 4.254 -9.267 -11.492 1.00 98.38 220 LEU A O 1
ATOM 1754 N N . LEU A 1 221 ? 6.022 -9.486 -10.127 1.00 98.50 221 LEU A N 1
ATOM 1755 C CA . LEU A 1 221 ? 5.488 -8.690 -9.024 1.00 98.50 221 LEU A CA 1
ATOM 1756 C C . LEU A 1 221 ? 6.367 -7.462 -8.753 1.00 98.50 221 LEU A C 1
ATOM 1758 O O . LEU A 1 221 ? 7.519 -7.603 -8.354 1.00 98.50 221 LEU A O 1
ATOM 1762 N N . VAL A 1 222 ? 5.816 -6.254 -8.888 1.00 98.56 222 VAL A N 1
ATOM 1763 C CA . VAL A 1 222 ? 6.489 -5.015 -8.459 1.00 98.56 222 VAL A CA 1
ATOM 1764 C C . VAL A 1 222 ? 6.052 -4.619 -7.046 1.00 98.56 222 VAL A C 1
ATOM 1766 O O . VAL A 1 222 ? 4.857 -4.601 -6.733 1.00 98.56 222 VAL A O 1
ATOM 1769 N N . MET A 1 223 ? 6.999 -4.290 -6.165 1.00 97.50 223 MET A N 1
ATOM 1770 C CA . MET A 1 223 ? 6.698 -3.970 -4.766 1.00 97.50 223 MET A CA 1
ATOM 1771 C C . MET A 1 223 ? 7.628 -2.931 -4.133 1.00 97.50 223 MET A C 1
ATOM 1773 O O . MET A 1 223 ? 8.723 -2.658 -4.607 1.00 97.50 223 MET A O 1
ATOM 1777 N N . CYS A 1 224 ? 7.160 -2.336 -3.038 1.00 96.50 224 CYS A N 1
ATOM 1778 C CA . CYS A 1 224 ? 7.923 -1.477 -2.132 1.00 96.50 224 CYS A CA 1
ATOM 1779 C C . CYS A 1 224 ? 7.371 -1.661 -0.707 1.00 96.50 224 CYS A C 1
ATOM 1781 O O . CYS A 1 224 ? 6.523 -2.516 -0.476 1.00 96.50 224 CYS A O 1
ATOM 1783 N N . ALA A 1 225 ? 7.790 -0.851 0.272 1.00 95.06 225 ALA A N 1
ATOM 1784 C CA . ALA A 1 225 ? 7.395 -1.062 1.672 1.00 95.06 225 ALA A CA 1
ATOM 1785 C C . ALA A 1 225 ? 5.863 -1.048 1.898 1.00 95.06 225 ALA A C 1
ATOM 1787 O O . ALA A 1 225 ? 5.293 -1.984 2.462 1.00 95.06 225 ALA A O 1
ATOM 1788 N N . ALA A 1 226 ? 5.181 0.006 1.437 1.00 93.75 226 ALA A N 1
ATOM 1789 C CA . ALA A 1 226 ? 3.727 0.157 1.572 1.00 93.75 226 ALA A CA 1
ATOM 1790 C C . ALA A 1 226 ? 2.948 -0.292 0.323 1.00 93.75 226 ALA A C 1
ATOM 1792 O O . ALA A 1 226 ? 1.749 -0.547 0.401 1.00 93.75 226 ALA A O 1
ATOM 1793 N N . GLY A 1 227 ? 3.607 -0.356 -0.837 1.00 96.12 227 GLY A N 1
ATOM 1794 C CA . GLY A 1 227 ? 2.959 -0.586 -2.131 1.00 96.12 227 GLY A CA 1
ATOM 1795 C C . GLY A 1 227 ? 2.169 0.615 -2.664 1.00 96.12 227 GLY A C 1
ATOM 1796 O O . GLY A 1 227 ? 1.459 0.463 -3.650 1.00 96.12 227 GLY A O 1
ATOM 1797 N N . ALA A 1 228 ? 2.266 1.784 -2.016 1.00 95.88 228 ALA A N 1
ATOM 1798 C CA . ALA A 1 228 ? 1.503 2.990 -2.357 1.00 95.88 228 ALA A CA 1
ATOM 1799 C C . ALA A 1 228 ? 2.300 3.956 -3.249 1.00 95.88 228 ALA A C 1
ATOM 1801 O O . ALA A 1 228 ? 1.909 4.187 -4.383 1.00 95.88 228 ALA A O 1
ATOM 1802 N N . GLN A 1 229 ? 3.450 4.451 -2.769 1.00 96.50 229 GLN A N 1
ATOM 1803 C CA . GLN A 1 229 ? 4.211 5.515 -3.442 1.00 96.50 229 GLN A CA 1
ATOM 1804 C C . GLN A 1 229 ? 5.131 4.969 -4.548 1.00 96.50 229 GLN A C 1
ATOM 1806 O O . GLN A 1 229 ? 4.747 4.986 -5.705 1.00 96.50 229 GLN A O 1
ATOM 1811 N N . ARG A 1 230 ? 6.305 4.398 -4.223 1.00 97.75 230 ARG A N 1
ATOM 1812 C CA . ARG A 1 230 ? 7.271 3.872 -5.226 1.00 97.75 230 ARG A CA 1
ATOM 1813 C C . ARG A 1 230 ? 6.655 2.876 -6.217 1.00 97.75 230 ARG A C 1
ATOM 1815 O O . ARG A 1 230 ? 6.783 3.034 -7.422 1.00 97.75 230 ARG A O 1
ATOM 1822 N N . THR A 1 231 ? 5.931 1.876 -5.709 1.00 98.38 231 THR A N 1
ATOM 1823 C CA . THR A 1 231 ? 5.196 0.914 -6.547 1.00 98.38 231 THR A CA 1
ATOM 1824 C C . THR A 1 231 ? 4.099 1.590 -7.354 1.00 98.38 231 THR A C 1
ATOM 1826 O O . THR A 1 231 ? 3.902 1.247 -8.513 1.00 98.38 231 THR A O 1
ATOM 1829 N N . GLY A 1 232 ? 3.383 2.545 -6.756 1.00 98.00 232 GLY A N 1
ATOM 1830 C CA . GLY A 1 232 ? 2.347 3.290 -7.455 1.00 98.00 232 GLY A CA 1
ATOM 1831 C C . GLY A 1 232 ? 2.913 4.120 -8.599 1.00 98.00 232 GLY A C 1
ATOM 1832 O O . GLY A 1 232 ? 2.361 4.058 -9.691 1.00 98.00 232 GLY A O 1
ATOM 1833 N N . LEU A 1 233 ? 4.033 4.816 -8.386 1.00 98.38 233 LEU A N 1
ATOM 1834 C CA . LEU A 1 233 ? 4.719 5.574 -9.426 1.00 98.38 233 LEU A CA 1
ATOM 1835 C C . LEU A 1 233 ? 5.245 4.650 -10.528 1.00 98.38 233 LEU A C 1
ATOM 1837 O O . LEU A 1 233 ? 5.006 4.929 -11.695 1.00 98.38 233 LEU A O 1
ATOM 1841 N N . ALA A 1 234 ? 5.865 3.516 -10.189 1.00 98.69 234 ALA A N 1
ATOM 1842 C CA . ALA A 1 234 ? 6.310 2.541 -11.188 1.00 98.69 234 ALA A CA 1
ATOM 1843 C C . ALA A 1 234 ? 5.146 1.996 -12.038 1.00 98.69 234 ALA A C 1
ATOM 1845 O O . ALA A 1 234 ? 5.248 1.933 -13.262 1.00 98.69 234 ALA A O 1
ATOM 1846 N N . VAL A 1 235 ? 4.011 1.657 -11.414 1.00 98.75 235 VAL A N 1
ATOM 1847 C CA . VAL A 1 235 ? 2.804 1.216 -12.135 1.00 98.75 235 VAL A CA 1
ATOM 1848 C C . VAL A 1 235 ? 2.219 2.348 -12.977 1.00 98.75 235 VAL A C 1
ATOM 1850 O O . VAL A 1 235 ? 1.882 2.119 -14.134 1.00 98.75 235 VAL A O 1
ATOM 1853 N N . LEU A 1 236 ? 2.135 3.570 -12.448 1.00 98.62 236 LEU A N 1
ATOM 1854 C CA . LEU A 1 236 ? 1.656 4.734 -13.192 1.00 98.62 236 LEU A CA 1
ATOM 1855 C C . LEU A 1 236 ? 2.537 5.001 -14.418 1.00 98.62 236 LEU A C 1
ATOM 1857 O O . LEU A 1 236 ? 2.014 5.156 -15.518 1.00 98.62 236 LEU A O 1
ATOM 1861 N N . LEU A 1 237 ? 3.861 4.980 -14.263 1.00 98.75 237 LEU A N 1
ATOM 1862 C CA . LEU A 1 237 ? 4.807 5.099 -15.370 1.00 98.75 237 LEU A CA 1
ATOM 1863 C C . LEU A 1 237 ? 4.606 3.974 -16.393 1.00 98.75 237 LEU A C 1
ATOM 1865 O O . LEU A 1 237 ? 4.523 4.266 -17.581 1.00 98.75 237 LEU A O 1
ATOM 1869 N N . TYR A 1 238 ? 4.422 2.723 -15.960 1.00 98.75 238 TYR A N 1
ATOM 1870 C CA . TYR A 1 238 ? 4.136 1.600 -16.861 1.00 98.75 238 TYR A CA 1
ATOM 1871 C C . TYR A 1 238 ? 2.850 1.826 -17.667 1.00 98.75 238 TYR A C 1
ATOM 1873 O O . TYR A 1 238 ? 2.857 1.712 -18.893 1.00 98.75 238 TYR A O 1
ATOM 1881 N N . ARG A 1 239 ? 1.754 2.238 -17.013 1.00 98.44 239 ARG A N 1
ATOM 1882 C CA . ARG A 1 239 ? 0.497 2.585 -17.700 1.00 98.44 239 ARG A CA 1
ATOM 1883 C C . ARG A 1 239 ? 0.709 3.674 -18.749 1.00 98.44 239 ARG A C 1
ATOM 1885 O O . ARG A 1 239 ? 0.204 3.562 -19.862 1.00 98.44 239 ARG A O 1
ATOM 1892 N N . ARG A 1 240 ? 1.434 4.732 -18.388 1.00 98.19 240 ARG A N 1
ATOM 1893 C CA . ARG A 1 240 ? 1.610 5.932 -19.218 1.00 98.19 240 ARG A CA 1
ATOM 1894 C C . ARG A 1 240 ? 2.558 5.700 -20.388 1.00 98.19 240 ARG A C 1
ATOM 1896 O O . ARG A 1 240 ? 2.257 6.127 -21.494 1.00 98.19 240 ARG A O 1
ATOM 1903 N N . ILE A 1 241 ? 3.709 5.093 -20.120 1.00 98.44 241 ILE A N 1
ATOM 1904 C CA . ILE A 1 241 ? 4.836 4.983 -21.052 1.00 98.44 241 ILE A CA 1
ATOM 1905 C C . ILE A 1 241 ? 4.704 3.718 -21.895 1.00 98.44 241 ILE A C 1
ATOM 1907 O O . ILE A 1 241 ? 4.803 3.785 -23.112 1.00 98.44 241 ILE A O 1
ATOM 1911 N N . VAL A 1 242 ? 4.433 2.576 -21.260 1.00 97.88 242 VAL A N 1
ATOM 1912 C CA . VAL A 1 242 ? 4.427 1.273 -21.941 1.00 97.88 242 VAL A CA 1
ATOM 1913 C C . VAL A 1 242 ? 3.069 0.990 -22.574 1.00 97.88 242 VAL A C 1
ATOM 1915 O O . VAL A 1 242 ? 2.995 0.537 -23.710 1.00 97.88 242 VAL A O 1
ATOM 1918 N N . GLN A 1 243 ? 1.979 1.280 -21.858 1.00 97.62 243 GLN A N 1
ATOM 1919 C CA . GLN A 1 243 ? 0.618 1.013 -22.345 1.00 97.62 243 GLN A CA 1
ATOM 1920 C C . GLN A 1 243 ? -0.054 2.224 -23.014 1.00 97.62 243 GLN A C 1
ATOM 1922 O O . GLN A 1 243 ? -1.170 2.099 -23.515 1.00 97.62 243 GLN A O 1
ATOM 1927 N N . GLY A 1 244 ? 0.581 3.402 -23.006 1.00 97.69 244 GLY A N 1
ATOM 1928 C CA . GLY A 1 244 ? 0.039 4.618 -23.626 1.00 97.69 244 GLY A CA 1
ATOM 1929 C C . GLY A 1 244 ? -1.253 5.148 -22.987 1.00 97.69 244 GLY A C 1
ATOM 1930 O O . GLY A 1 244 ? -1.975 5.936 -23.600 1.00 97.69 244 GLY A O 1
ATOM 1931 N N . VAL A 1 245 ? -1.590 4.725 -21.765 1.00 98.00 245 VAL A N 1
ATOM 1932 C CA . VAL A 1 245 ? -2.823 5.135 -21.082 1.00 98.00 245 VAL A CA 1
ATOM 1933 C C . VAL A 1 245 ? -2.734 6.622 -20.700 1.00 98.00 245 VAL A C 1
ATOM 1935 O O . VAL A 1 245 ? -1.723 7.044 -20.132 1.00 98.00 245 VAL A O 1
ATOM 1938 N N . PRO A 1 246 ? -3.770 7.447 -20.960 1.00 97.75 246 PRO A N 1
ATOM 1939 C CA . PRO A 1 246 ? -3.823 8.843 -20.512 1.00 97.75 246 PRO A CA 1
ATOM 1940 C C . PRO A 1 246 ? -3.703 9.002 -18.988 1.00 97.75 246 PRO A C 1
ATOM 1942 O O . PRO A 1 246 ? -4.109 8.115 -18.235 1.00 97.75 246 PRO A O 1
ATOM 1945 N N . PHE A 1 247 ? -3.162 10.131 -18.519 1.00 96.25 247 PHE A N 1
ATOM 1946 C CA . PHE A 1 247 ? -2.873 10.350 -17.096 1.00 96.25 247 PHE A CA 1
ATOM 1947 C C . PHE A 1 247 ? -4.136 10.298 -16.250 1.00 96.25 247 PHE A C 1
ATOM 1949 O O . PHE A 1 247 ? -4.170 9.614 -15.235 1.00 96.25 247 PHE A O 1
ATOM 1956 N N . GLU A 1 248 ? -5.205 10.906 -16.737 1.00 96.31 248 GLU A N 1
ATOM 1957 C CA . GLU A 1 248 ? -6.513 11.002 -16.096 1.00 96.31 248 GLU A CA 1
ATOM 1958 C C . GLU A 1 248 ? -7.143 9.619 -15.884 1.00 96.31 248 GLU A C 1
ATOM 1960 O O . GLU A 1 248 ? -7.924 9.421 -14.958 1.00 96.31 248 GLU A O 1
ATOM 1965 N N . ARG A 1 249 ? -6.785 8.643 -16.731 1.00 97.31 249 ARG A N 1
ATOM 1966 C CA . ARG A 1 249 ? -7.248 7.253 -16.626 1.00 97.31 249 ARG A CA 1
ATOM 1967 C C . ARG A 1 249 ? -6.331 6.380 -15.777 1.00 97.31 249 ARG A C 1
ATOM 1969 O O . ARG A 1 249 ? -6.814 5.445 -15.146 1.00 97.31 249 ARG A O 1
ATOM 1976 N N . ALA A 1 250 ? -5.032 6.667 -15.754 1.00 96.75 250 ALA A N 1
ATOM 1977 C CA . ALA A 1 250 ? -4.064 5.904 -14.970 1.00 96.75 250 ALA A CA 1
ATOM 1978 C C . ALA A 1 250 ? -3.988 6.369 -13.503 1.00 96.75 250 ALA A C 1
ATOM 1980 O O . ALA A 1 250 ? -3.792 5.557 -12.601 1.00 96.75 250 ALA A O 1
ATOM 1981 N N . TYR A 1 251 ? -4.175 7.663 -13.246 1.00 95.38 251 TYR A N 1
ATOM 1982 C CA . TYR A 1 251 ? -4.050 8.275 -11.924 1.00 95.38 251 TYR A CA 1
ATOM 1983 C C . TYR A 1 251 ? -5.031 7.722 -10.867 1.00 95.38 251 TYR A C 1
ATOM 1985 O O . TYR A 1 251 ? -4.580 7.453 -9.755 1.00 95.38 251 TYR A O 1
ATOM 1993 N N . PRO A 1 252 ? -6.314 7.422 -11.164 1.00 96.44 252 PRO A N 1
ATOM 1994 C CA . PRO A 1 252 ? -7.214 6.818 -10.174 1.00 96.44 252 PRO A CA 1
ATOM 1995 C C . PRO A 1 252 ? -6.723 5.469 -9.622 1.00 96.44 252 PRO A C 1
ATOM 1997 O O . PRO A 1 252 ? -7.048 5.097 -8.492 1.00 96.44 252 PRO A O 1
ATOM 2000 N N . GLU A 1 253 ? -5.914 4.723 -10.388 1.00 96.06 253 GLU A N 1
ATOM 2001 C CA . GLU A 1 253 ? -5.265 3.511 -9.882 1.00 96.06 253 GLU A CA 1
ATOM 2002 C C . GLU A 1 253 ? -4.273 3.853 -8.763 1.00 96.06 253 GLU A C 1
ATOM 2004 O O . GLU A 1 253 ? -4.214 3.150 -7.759 1.00 96.06 253 GLU A O 1
ATOM 2009 N N . LEU A 1 254 ? -3.526 4.950 -8.882 1.00 94.31 254 LEU A N 1
ATOM 2010 C CA . LEU A 1 254 ? -2.584 5.396 -7.858 1.00 94.31 254 LEU A CA 1
ATOM 2011 C C . LEU A 1 254 ? -3.300 5.687 -6.522 1.00 94.31 254 LEU A C 1
ATOM 2013 O O . LEU A 1 254 ? -2.882 5.172 -5.481 1.00 94.31 254 LEU A O 1
ATOM 2017 N N . GLU A 1 255 ? -4.418 6.418 -6.556 1.00 93.81 255 GLU A N 1
ATOM 2018 C CA . GLU A 1 255 ? -5.223 6.747 -5.365 1.00 93.81 255 GLU A CA 1
ATOM 2019 C C . GLU A 1 255 ? -5.855 5.508 -4.724 1.00 93.81 255 GLU A C 1
ATOM 2021 O O . GLU A 1 255 ? -5.808 5.334 -3.502 1.00 93.81 255 GLU A O 1
ATOM 2026 N N . ARG A 1 256 ? -6.375 4.584 -5.545 1.00 94.94 256 ARG A N 1
ATOM 2027 C CA . ARG A 1 256 ? -6.963 3.319 -5.074 1.00 94.94 256 ARG A CA 1
ATOM 2028 C C . ARG A 1 256 ? -6.010 2.523 -4.179 1.00 94.94 256 ARG A C 1
ATOM 2030 O O . ARG A 1 256 ? -6.467 1.831 -3.270 1.00 94.94 256 ARG A O 1
ATOM 2037 N N . TYR A 1 257 ? -4.706 2.611 -4.432 1.00 94.81 257 TYR A N 1
ATOM 2038 C CA . TYR A 1 257 ? -3.674 1.903 -3.672 1.00 94.81 257 TYR A CA 1
ATOM 2039 C C . TYR A 1 257 ? -2.965 2.784 -2.629 1.00 94.81 257 TYR A C 1
ATOM 2041 O O . TYR A 1 257 ? -1.876 2.434 -2.162 1.00 94.81 257 TYR A O 1
ATOM 2049 N N . GLY A 1 258 ? -3.606 3.878 -2.205 1.00 90.62 258 GLY A N 1
ATOM 2050 C CA . GLY A 1 258 ? -3.249 4.617 -0.994 1.00 90.62 258 GLY A CA 1
ATOM 2051 C C . GLY A 1 258 ? -2.359 5.838 -1.199 1.00 90.62 258 GLY A C 1
ATOM 2052 O O . GLY A 1 258 ? -1.725 6.261 -0.236 1.00 90.62 258 GLY A O 1
ATOM 2053 N N . HIS A 1 259 ? -2.283 6.381 -2.414 1.00 89.88 259 HIS A N 1
ATOM 2054 C CA . HIS A 1 259 ? -1.741 7.721 -2.626 1.00 89.88 259 HIS A CA 1
ATOM 2055 C C . HIS A 1 259 ? -2.790 8.776 -2.265 1.00 89.88 259 HIS A C 1
ATOM 2057 O O . HIS A 1 259 ? -3.929 8.704 -2.727 1.00 89.88 259 HIS A O 1
ATOM 2063 N N . GLU A 1 260 ? -2.409 9.754 -1.450 1.00 87.56 260 GLU A N 1
ATOM 2064 C CA . GLU A 1 260 ? -3.257 10.880 -1.069 1.00 87.56 260 GLU A CA 1
ATOM 2065 C C . GLU A 1 260 ? -2.583 12.185 -1.529 1.00 87.56 260 GLU A C 1
ATOM 2067 O O . GLU A 1 260 ? -1.663 12.647 -0.852 1.00 87.56 260 GLU A O 1
ATOM 2072 N N . PRO A 1 261 ? -3.021 12.835 -2.625 1.00 78.50 261 PRO A N 1
ATOM 2073 C CA . PRO A 1 261 ? -2.291 13.962 -3.227 1.00 78.50 261 PRO A CA 1
ATOM 2074 C C . PRO A 1 261 ? -2.039 15.137 -2.267 1.00 78.50 261 PRO A C 1
ATOM 2076 O O . PRO A 1 261 ? -0.990 15.773 -2.326 1.00 78.50 261 PRO A O 1
ATOM 2079 N N . GLY A 1 262 ? -2.952 15.393 -1.321 1.00 77.38 262 GLY A N 1
ATOM 2080 C CA . GLY A 1 262 ? -2.770 16.437 -0.303 1.00 77.38 262 GLY A CA 1
ATOM 2081 C C . GLY A 1 262 ? -1.653 16.154 0.714 1.00 77.38 262 GLY A C 1
ATOM 2082 O O . GLY A 1 262 ? -1.158 17.082 1.348 1.00 77.38 262 GLY A O 1
ATOM 2083 N N . LYS A 1 263 ? -1.246 14.891 0.884 1.00 77.81 263 LYS A N 1
ATOM 2084 C CA . LYS A 1 263 ? -0.155 14.477 1.787 1.00 77.81 263 LYS A CA 1
ATOM 2085 C C . LYS A 1 263 ? 1.105 14.071 1.028 1.00 77.81 263 LYS A C 1
ATOM 2087 O O . LYS A 1 263 ? 2.209 14.327 1.499 1.00 77.81 263 LYS A O 1
ATOM 2092 N N . ASP A 1 264 ? 0.932 13.489 -0.152 1.00 84.38 264 ASP A N 1
ATOM 2093 C CA . ASP A 1 264 ? 1.969 12.827 -0.940 1.00 84.38 264 ASP A CA 1
ATOM 2094 C C . ASP A 1 264 ? 2.396 13.654 -2.167 1.00 84.38 264 ASP A C 1
ATOM 2096 O O . ASP A 1 264 ? 2.802 13.110 -3.195 1.00 84.38 264 ASP A O 1
ATOM 2100 N N . TRP A 1 265 ? 2.323 14.984 -2.067 1.00 86.69 265 TRP A N 1
ATOM 2101 C CA . TRP A 1 265 ? 2.571 15.920 -3.173 1.00 86.69 265 TRP A CA 1
ATOM 2102 C C . TRP A 1 265 ? 3.913 15.701 -3.893 1.00 86.69 265 TRP A C 1
ATOM 2104 O O . TRP A 1 265 ? 3.997 15.886 -5.105 1.00 86.69 265 TRP A O 1
ATOM 2114 N N . ARG A 1 266 ? 4.946 15.242 -3.171 1.00 92.88 266 ARG A N 1
ATOM 2115 C CA . ARG A 1 266 ? 6.294 15.003 -3.714 1.00 92.88 266 ARG A CA 1
ATOM 2116 C C . ARG A 1 266 ? 6.318 14.016 -4.874 1.00 92.88 266 ARG A C 1
ATOM 2118 O O . ARG A 1 266 ? 7.116 14.201 -5.783 1.00 92.88 266 ARG A O 1
ATOM 2125 N N . LEU A 1 267 ? 5.460 12.993 -4.857 1.00 95.38 267 LEU A N 1
ATOM 2126 C CA . LEU A 1 267 ? 5.396 12.016 -5.945 1.00 95.38 267 LEU A CA 1
ATOM 2127 C C . LEU A 1 267 ? 4.941 12.689 -7.240 1.00 95.38 267 LEU A C 1
ATOM 2129 O O . LEU A 1 267 ? 5.529 12.448 -8.289 1.00 95.38 267 LEU A O 1
ATOM 2133 N N . LEU A 1 268 ? 3.914 13.540 -7.167 1.00 94.25 268 LEU A N 1
ATOM 2134 C CA . LEU A 1 268 ? 3.383 14.245 -8.333 1.00 94.25 268 LEU A CA 1
ATOM 2135 C C . LEU A 1 268 ? 4.358 15.296 -8.856 1.00 94.25 268 LEU A C 1
ATOM 2137 O O . LEU A 1 268 ? 4.525 15.402 -10.068 1.00 94.25 268 LEU A O 1
ATOM 2141 N N . THR A 1 269 ? 5.036 16.017 -7.961 1.00 95.31 269 THR A N 1
ATOM 2142 C CA . THR A 1 269 ? 6.117 16.938 -8.338 1.00 95.31 269 THR A CA 1
ATOM 2143 C C . THR A 1 269 ? 7.240 16.193 -9.055 1.00 95.31 269 THR A C 1
ATOM 2145 O O . THR A 1 269 ? 7.586 16.547 -10.175 1.00 95.31 269 THR A O 1
ATOM 2148 N N . TYR A 1 270 ? 7.725 15.097 -8.471 1.00 97.19 270 TYR A N 1
ATOM 2149 C CA . TYR A 1 270 ? 8.782 14.279 -9.061 1.00 97.19 270 TYR A CA 1
ATOM 2150 C C . TYR A 1 270 ? 8.377 13.677 -10.412 1.00 97.19 270 TYR A C 1
ATOM 2152 O O . TYR A 1 270 ? 9.171 13.643 -11.348 1.00 97.19 270 TYR A O 1
ATOM 2160 N N . LEU A 1 271 ? 7.128 13.217 -10.539 1.00 96.75 271 LEU A N 1
ATOM 2161 C CA . LEU A 1 271 ? 6.595 12.744 -11.813 1.00 96.75 271 LEU A CA 1
ATOM 2162 C C . LEU A 1 271 ? 6.592 13.867 -12.855 1.00 96.75 271 LEU A C 1
ATOM 2164 O O . LEU A 1 271 ? 7.022 13.631 -13.976 1.00 96.75 271 LEU A O 1
ATOM 2168 N N . ALA A 1 272 ? 6.121 15.065 -12.507 1.00 95.81 272 ALA A N 1
ATOM 2169 C CA . ALA A 1 272 ? 6.098 16.195 -13.433 1.00 95.81 272 ALA A CA 1
ATOM 2170 C C . ALA A 1 272 ? 7.509 16.590 -13.902 1.00 95.81 272 ALA A C 1
ATOM 2172 O O . ALA A 1 272 ? 7.690 16.896 -15.077 1.00 95.81 272 ALA A O 1
ATOM 2173 N N . GLU A 1 273 ? 8.495 16.532 -13.004 1.00 96.56 273 GLU A N 1
ATOM 2174 C CA . GLU A 1 273 ? 9.897 16.852 -13.294 1.00 96.56 273 GLU A CA 1
ATOM 2175 C C . GLU A 1 273 ? 10.566 15.796 -14.188 1.00 96.56 273 GLU A C 1
ATOM 2177 O O . GLU A 1 273 ? 11.218 16.149 -15.166 1.00 96.56 273 GLU A O 1
ATOM 2182 N N . HIS A 1 274 ? 10.372 14.504 -13.905 1.00 97.88 274 HIS A N 1
ATOM 2183 C CA . HIS A 1 274 ? 11.159 13.434 -14.533 1.00 97.88 274 HIS A CA 1
ATOM 2184 C C . HIS A 1 274 ? 10.412 12.589 -15.572 1.00 97.88 274 HIS A C 1
ATOM 2186 O O . HIS A 1 274 ? 11.018 11.714 -16.191 1.00 97.88 274 HIS A O 1
ATOM 2192 N N . TYR A 1 275 ? 9.108 12.797 -15.794 1.00 98.12 275 TYR A N 1
ATOM 2193 C CA . TYR A 1 275 ? 8.320 11.945 -16.698 1.00 98.12 275 TYR A CA 1
ATOM 2194 C C . TYR A 1 275 ? 8.913 11.858 -18.109 1.00 98.12 275 TYR A C 1
ATOM 2196 O O . TYR A 1 275 ? 9.027 10.762 -18.661 1.00 98.12 275 TYR A O 1
ATOM 2204 N N . HIS A 1 276 ? 9.287 13.001 -18.689 1.00 98.12 276 HIS A N 1
ATOM 2205 C CA . HIS A 1 276 ? 9.813 13.055 -20.052 1.00 98.12 276 HIS A CA 1
ATOM 2206 C C . HIS A 1 276 ? 11.183 12.381 -20.163 1.00 98.12 276 HIS A C 1
ATOM 2208 O O . HIS A 1 276 ? 11.380 11.578 -21.071 1.00 98.12 276 HIS A O 1
ATOM 2214 N N . GLU A 1 277 ? 12.072 12.619 -19.198 1.00 97.88 277 GLU A N 1
ATOM 2215 C CA . GLU A 1 277 ? 13.402 12.002 -19.143 1.00 97.88 277 GLU A CA 1
ATOM 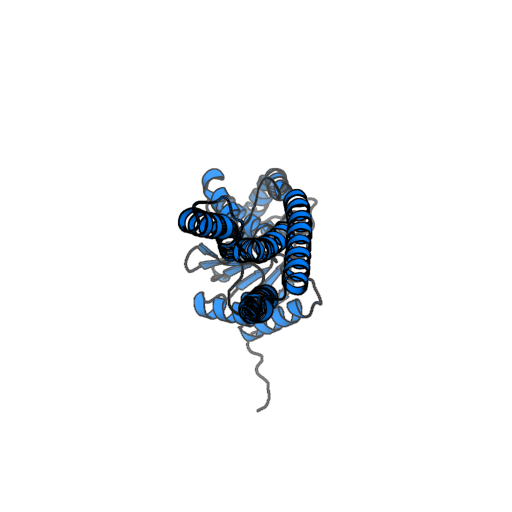2216 C C . GLU A 1 277 ? 13.312 10.478 -18.967 1.00 97.88 277 GLU A C 1
ATOM 2218 O O . GLU A 1 277 ? 13.991 9.725 -19.664 1.00 97.88 277 GLU A O 1
ATOM 2223 N N . ILE A 1 278 ? 12.427 9.999 -18.081 1.00 98.38 278 ILE A N 1
ATOM 2224 C CA . ILE A 1 278 ? 12.181 8.561 -17.884 1.00 98.38 278 ILE A CA 1
ATOM 2225 C C . ILE A 1 278 ? 11.630 7.929 -19.163 1.00 98.38 278 ILE A C 1
ATOM 2227 O O . ILE A 1 278 ? 12.070 6.843 -19.545 1.00 98.38 278 ILE A O 1
ATOM 2231 N N . LYS A 1 279 ? 10.674 8.590 -19.828 1.00 98.50 279 LYS A N 1
ATOM 2232 C CA . LYS A 1 279 ? 10.095 8.109 -21.089 1.00 98.50 279 LYS A CA 1
ATOM 2233 C C . LYS A 1 279 ? 11.160 7.996 -22.177 1.00 98.50 279 LYS A C 1
ATOM 2235 O O . LYS A 1 279 ? 11.276 6.937 -22.787 1.00 98.50 279 LYS A O 1
ATOM 2240 N N . GLU A 1 280 ? 11.951 9.042 -22.381 1.00 98.25 280 GLU A N 1
ATOM 2241 C CA . GLU A 1 280 ? 13.015 9.060 -23.387 1.00 98.25 280 GLU A CA 1
ATOM 2242 C C . GLU A 1 280 ? 14.081 7.993 -23.106 1.00 98.25 280 GLU A C 1
ATOM 2244 O O . GLU A 1 280 ? 14.435 7.220 -23.997 1.00 98.25 280 GLU A O 1
ATOM 2249 N N . ALA A 1 281 ? 14.552 7.872 -21.861 1.00 98.06 281 ALA A N 1
ATOM 2250 C CA . ALA A 1 281 ? 15.536 6.857 -21.481 1.00 98.06 281 ALA A CA 1
ATOM 2251 C C . ALA A 1 281 ? 14.997 5.422 -21.636 1.00 98.06 281 ALA A C 1
ATOM 2253 O O . ALA A 1 281 ? 15.728 4.506 -22.027 1.00 98.06 281 ALA A O 1
ATOM 2254 N N . TYR A 1 282 ? 13.709 5.202 -21.359 1.00 98.12 282 TYR A N 1
ATOM 2255 C CA . TYR A 1 282 ? 13.063 3.916 -21.611 1.00 98.12 282 TYR A CA 1
ATOM 2256 C C . TYR A 1 282 ? 13.015 3.595 -23.114 1.00 98.12 282 TYR A C 1
ATOM 2258 O O . TYR A 1 282 ? 13.445 2.512 -23.507 1.00 98.12 282 TYR A O 1
ATOM 2266 N N . GLU A 1 283 ? 12.555 4.536 -23.943 1.00 97.31 283 GLU A N 1
ATOM 2267 C CA . GLU A 1 283 ? 12.372 4.353 -25.393 1.00 97.31 283 GLU A CA 1
ATOM 2268 C C . GLU A 1 283 ? 13.695 4.200 -26.154 1.00 97.31 283 GLU A C 1
ATOM 2270 O O . GLU A 1 283 ? 13.784 3.410 -27.092 1.00 97.31 283 GLU A O 1
ATOM 2275 N N . THR A 1 284 ? 14.735 4.924 -25.741 1.00 96.88 284 THR A N 1
ATOM 2276 C CA . THR A 1 284 ? 16.063 4.893 -26.378 1.00 96.88 284 THR A CA 1
ATOM 2277 C C . THR A 1 284 ? 16.957 3.760 -25.876 1.00 96.88 284 THR A C 1
ATOM 2279 O O . THR A 1 284 ? 18.009 3.503 -26.456 1.00 96.88 284 THR A O 1
ATOM 2282 N N . GLY A 1 285 ? 16.586 3.095 -24.777 1.00 94.19 285 GLY A N 1
ATOM 2283 C CA . GLY A 1 285 ? 17.445 2.109 -24.116 1.00 94.19 285 GLY A CA 1
ATOM 2284 C C . GLY A 1 285 ? 18.609 2.717 -23.314 1.00 94.19 285 GLY A C 1
ATOM 2285 O O . GLY A 1 285 ? 19.410 1.969 -22.753 1.00 94.19 285 GLY A O 1
ATOM 2286 N N . GLY A 1 286 ? 18.691 4.048 -23.204 1.00 94.75 286 GLY A N 1
ATOM 2287 C CA . GLY A 1 286 ? 19.736 4.770 -22.470 1.00 94.75 286 GLY A CA 1
ATOM 2288 C C . GLY A 1 286 ? 19.460 4.964 -20.973 1.00 94.75 286 GLY A C 1
ATOM 2289 O O . GLY A 1 286 ? 18.527 4.407 -20.403 1.00 94.75 286 GLY A O 1
ATOM 2290 N N . TRP A 1 287 ? 20.279 5.777 -20.315 1.00 96.94 287 TRP A N 1
ATOM 2291 C CA . TRP A 1 287 ? 20.040 6.237 -18.944 1.00 96.94 287 TRP A CA 1
ATOM 2292 C C . TRP A 1 287 ? 19.898 7.754 -18.942 1.00 96.94 287 TRP A C 1
ATOM 2294 O O . TRP A 1 287 ? 20.472 8.426 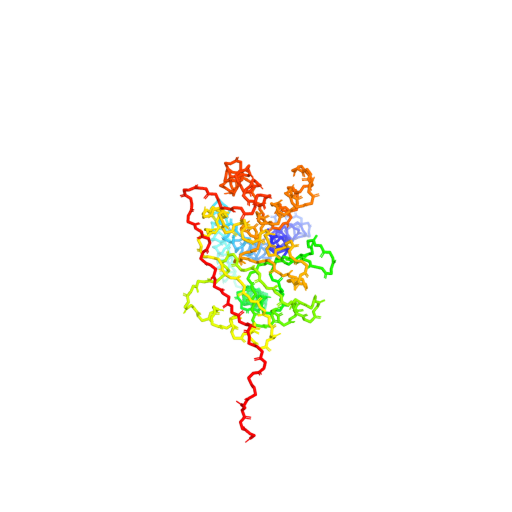-19.797 1.00 96.94 287 TRP A O 1
ATOM 2304 N N . ILE A 1 288 ? 19.159 8.287 -17.974 1.00 96.62 288 ILE A N 1
ATOM 2305 C CA . ILE A 1 288 ? 19.005 9.728 -17.781 1.00 96.62 288 ILE A CA 1
ATOM 2306 C C . ILE A 1 288 ? 20.370 10.306 -17.375 1.00 96.62 288 ILE A C 1
ATOM 2308 O O . ILE A 1 288 ? 20.922 9.874 -16.352 1.00 96.62 288 ILE A O 1
ATOM 2312 N N . PRO A 1 289 ? 20.932 11.256 -18.147 1.00 93.06 289 PRO A N 1
ATOM 2313 C CA . PRO A 1 289 ? 22.209 11.885 -17.826 1.00 93.06 289 PRO A CA 1
ATOM 2314 C C . PRO A 1 289 ? 22.187 12.588 -16.463 1.00 93.06 289 PRO A C 1
ATOM 2316 O O . PRO A 1 289 ? 21.165 13.107 -16.028 1.00 93.06 289 PRO A O 1
ATOM 2319 N N . GLY A 1 290 ? 23.327 12.611 -15.768 1.00 90.12 290 GLY A N 1
ATOM 2320 C CA . GLY A 1 290 ? 23.451 13.260 -14.454 1.00 90.12 290 GLY A CA 1
ATOM 2321 C C . GLY A 1 290 ? 22.870 12.465 -13.278 1.00 90.12 290 GLY A C 1
ATOM 2322 O O . GLY A 1 290 ? 23.155 12.797 -12.130 1.00 90.12 290 GLY A O 1
ATOM 2323 N N . SER A 1 291 ? 22.134 11.381 -13.540 1.00 92.50 291 SER A N 1
ATOM 2324 C CA . SER A 1 291 ? 21.737 10.398 -12.530 1.00 92.50 291 SER A CA 1
ATOM 2325 C C . SER A 1 291 ? 22.605 9.140 -12.645 1.00 92.50 291 SER A C 1
ATOM 2327 O O . SER A 1 291 ? 22.894 8.707 -13.763 1.00 92.50 291 SER A O 1
ATOM 2329 N N . PRO A 1 292 ? 23.032 8.519 -11.530 1.00 91.31 292 PRO A N 1
ATOM 2330 C CA . PRO A 1 292 ? 23.820 7.295 -11.600 1.00 91.31 292 PRO A CA 1
ATOM 2331 C C . PRO A 1 292 ? 23.012 6.166 -12.263 1.00 91.31 292 PRO A C 1
ATOM 2333 O O . PRO A 1 292 ? 21.775 6.157 -12.169 1.00 91.31 292 PRO A O 1
ATOM 2336 N N . PRO A 1 293 ? 23.673 5.204 -12.934 1.00 90.56 293 PRO A N 1
ATOM 2337 C CA . PRO A 1 293 ? 22.999 3.990 -13.376 1.00 90.56 293 PRO A CA 1
ATOM 2338 C C . PRO A 1 293 ? 22.385 3.265 -12.165 1.00 90.56 293 PRO A C 1
AT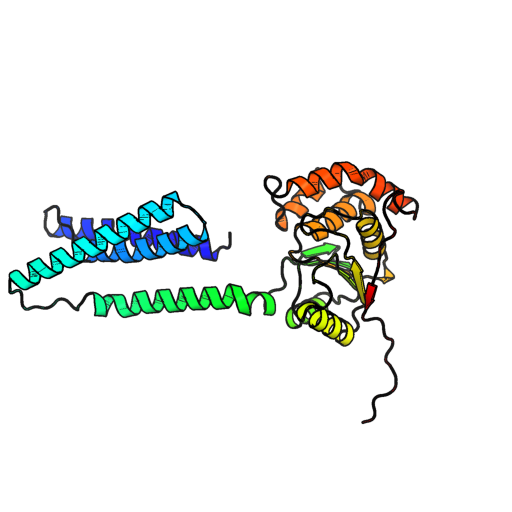OM 2340 O O . PRO A 1 293 ? 22.821 3.471 -11.028 1.00 90.56 293 PRO A O 1
ATOM 2343 N N . PRO A 1 294 ? 21.346 2.445 -12.371 1.00 90.12 294 PRO A N 1
ATOM 2344 C CA . PRO A 1 294 ? 20.697 1.744 -11.273 1.00 90.12 294 PRO A CA 1
ATOM 2345 C C . PRO A 1 294 ? 21.657 0.719 -10.653 1.00 90.12 294 PRO A C 1
ATOM 2347 O O . PRO A 1 294 ? 22.231 -0.113 -11.354 1.00 90.12 294 PRO A O 1
ATOM 2350 N N . GLU A 1 295 ? 21.801 0.749 -9.330 1.00 83.62 295 GLU A N 1
ATOM 2351 C CA . GLU A 1 295 ? 22.543 -0.271 -8.584 1.00 83.62 295 GLU A CA 1
ATOM 2352 C C . GLU A 1 295 ? 21.629 -1.468 -8.314 1.00 83.62 295 GLU A C 1
ATOM 2354 O O . GLU A 1 295 ? 21.012 -1.601 -7.255 1.00 83.62 295 GLU A O 1
ATOM 2359 N N . GLU A 1 296 ? 21.492 -2.317 -9.326 1.00 87.19 296 GLU A N 1
ATOM 2360 C CA . GLU A 1 296 ? 20.646 -3.499 -9.264 1.00 87.19 296 GLU A CA 1
ATOM 2361 C C . GLU A 1 296 ? 21.329 -4.647 -8.514 1.00 87.19 296 GLU A C 1
ATOM 2363 O O . GLU A 1 296 ? 22.436 -5.068 -8.852 1.00 87.19 296 GLU A O 1
ATOM 2368 N N . VAL A 1 297 ? 20.631 -5.216 -7.527 1.00 84.75 297 VAL A N 1
ATOM 2369 C CA . VAL A 1 297 ? 21.080 -6.443 -6.855 1.00 84.75 297 VAL A CA 1
ATOM 2370 C C . VAL A 1 297 ? 20.094 -7.576 -7.101 1.00 84.75 297 VAL A C 1
ATOM 2372 O O . VAL A 1 297 ? 18.996 -7.580 -6.536 1.00 84.75 297 VAL A O 1
ATOM 2375 N N . VAL A 1 298 ? 20.519 -8.566 -7.886 1.00 86.19 298 VAL A N 1
ATOM 2376 C CA . VAL A 1 298 ? 19.730 -9.760 -8.217 1.00 86.19 298 VAL A CA 1
ATOM 2377 C C . VAL A 1 298 ? 19.999 -10.881 -7.209 1.00 86.19 298 VAL A C 1
ATOM 2379 O O . VAL A 1 298 ? 21.141 -11.164 -6.856 1.00 86.19 298 VAL A O 1
ATOM 2382 N N . THR A 1 299 ? 18.935 -11.516 -6.719 1.00 82.50 299 THR A N 1
ATOM 2383 C CA . THR A 1 299 ? 18.973 -12.663 -5.790 1.00 82.50 299 THR A CA 1
ATOM 2384 C C . THR A 1 299 ? 17.983 -13.736 -6.246 1.00 82.50 299 THR A C 1
ATOM 2386 O O . THR A 1 299 ? 17.027 -13.410 -6.945 1.00 82.50 299 THR A O 1
ATOM 2389 N N . GLY A 1 300 ? 18.192 -15.004 -5.875 1.00 64.25 300 GLY A N 1
ATOM 2390 C CA . GLY A 1 300 ? 17.235 -16.083 -6.176 1.00 64.25 300 GLY A CA 1
ATOM 2391 C C . GLY A 1 300 ? 17.333 -16.727 -7.566 1.00 64.25 300 GLY A C 1
ATOM 2392 O O . GLY A 1 300 ? 16.513 -17.580 -7.881 1.00 64.25 300 GLY A O 1
ATOM 2393 N N . SER A 1 301 ? 18.338 -16.379 -8.377 1.00 55.59 301 SER A N 1
ATOM 2394 C CA . SER A 1 301 ? 18.659 -17.086 -9.627 1.00 55.59 301 SER A CA 1
ATOM 2395 C C . SER A 1 301 ? 19.826 -18.053 -9.408 1.00 55.59 301 SER A C 1
ATOM 2397 O O . SER A 1 301 ? 20.951 -17.788 -9.831 1.00 55.59 301 SER A O 1
ATOM 2399 N N . SER A 1 302 ? 19.578 -19.182 -8.751 1.00 43.22 302 SER A N 1
ATOM 2400 C CA . SER A 1 302 ? 20.447 -20.352 -8.884 1.00 43.22 302 SER A CA 1
ATOM 2401 C C . SER A 1 302 ? 19.674 -21.457 -9.595 1.00 43.22 302 SER A C 1
ATOM 2403 O O . SER A 1 302 ? 18.655 -21.946 -9.110 1.00 43.22 302 SER A O 1
ATOM 2405 N N . ALA A 1 303 ? 20.177 -21.869 -10.763 1.00 39.94 303 ALA A N 1
ATOM 2406 C CA . ALA A 1 303 ? 19.924 -23.212 -11.270 1.00 39.94 303 ALA A CA 1
ATOM 2407 C C . ALA A 1 303 ? 20.191 -24.220 -10.132 1.00 39.94 303 ALA A C 1
ATOM 2409 O O . ALA A 1 303 ? 21.068 -23.950 -9.303 1.00 39.94 303 ALA A O 1
ATOM 2410 N N . PRO A 1 304 ? 19.454 -25.343 -10.050 1.00 37.44 304 PRO A N 1
ATOM 2411 C CA . PRO A 1 304 ? 19.601 -26.283 -8.948 1.00 37.44 304 PRO A CA 1
ATOM 2412 C C . PRO A 1 304 ? 21.069 -26.696 -8.837 1.00 37.44 304 PRO A C 1
ATOM 2414 O O . PRO A 1 304 ? 21.621 -27.320 -9.743 1.00 37.44 304 PRO A O 1
ATOM 2417 N N . THR A 1 305 ? 21.709 -26.320 -7.732 1.00 36.47 305 THR A N 1
ATOM 2418 C CA . THR A 1 305 ? 23.011 -26.855 -7.358 1.00 36.47 305 THR A CA 1
ATOM 2419 C C . THR A 1 305 ? 22.800 -28.335 -7.085 1.00 36.47 305 THR A C 1
ATOM 2421 O O . THR A 1 305 ? 22.240 -28.718 -6.057 1.00 36.47 305 THR A O 1
ATOM 2424 N N . ALA A 1 306 ? 23.191 -29.158 -8.054 1.00 40.16 306 ALA A N 1
ATOM 2425 C CA . ALA A 1 306 ? 23.441 -30.569 -7.853 1.00 40.16 306 ALA A CA 1
ATOM 2426 C C . ALA A 1 306 ? 24.586 -30.694 -6.843 1.00 40.16 306 ALA A C 1
ATOM 2428 O O . ALA A 1 306 ? 25.742 -30.607 -7.222 1.00 40.16 306 ALA A O 1
ATOM 2429 N N . ASP A 1 307 ? 24.240 -30.730 -5.559 1.00 44.69 307 ASP A N 1
ATOM 2430 C CA . ASP A 1 307 ? 24.895 -31.516 -4.512 1.00 44.69 307 ASP A CA 1
ATOM 2431 C C . ASP A 1 307 ? 24.400 -31.048 -3.143 1.00 44.69 307 ASP A C 1
ATOM 2433 O O . ASP A 1 307 ? 24.803 -30.016 -2.609 1.00 44.69 307 ASP A O 1
ATOM 2437 N N . ALA A 1 308 ? 23.534 -31.860 -2.548 1.00 30.39 308 ALA A N 1
ATOM 2438 C CA . ALA A 1 308 ? 23.458 -31.989 -1.104 1.00 30.39 308 ALA A CA 1
ATOM 2439 C C . ALA A 1 308 ? 23.380 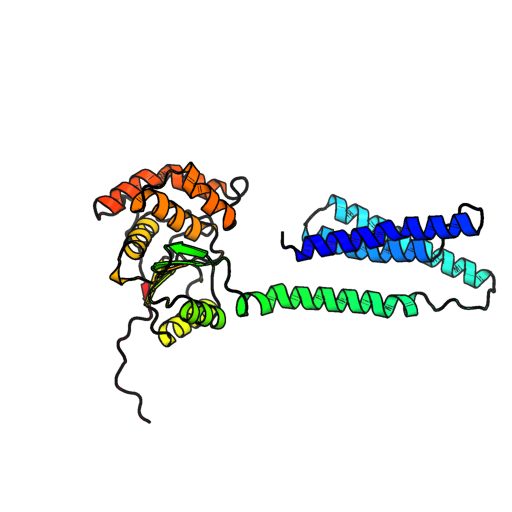-33.496 -0.808 1.00 30.39 308 ALA A C 1
ATOM 2441 O O . ALA A 1 308 ? 22.471 -34.158 -1.323 1.00 30.39 308 ALA A O 1
ATOM 2442 N N . PRO A 1 309 ? 24.344 -34.072 -0.067 1.00 44.62 309 PRO A N 1
ATOM 2443 C CA . PRO A 1 309 ? 24.330 -35.491 0.252 1.00 44.62 309 PRO A CA 1
ATOM 2444 C C . PRO A 1 309 ? 23.145 -35.823 1.168 1.00 44.62 309 PRO A C 1
ATOM 2446 O O . PRO A 1 309 ? 22.726 -35.006 1.987 1.00 44.62 309 PRO A O 1
ATOM 2449 N N . ARG A 1 310 ? 22.606 -37.024 0.938 1.00 42.41 310 ARG A N 1
ATOM 2450 C CA . ARG A 1 310 ? 21.419 -37.610 1.576 1.00 42.41 310 ARG A CA 1
ATOM 2451 C C . ARG A 1 310 ? 21.555 -37.771 3.084 1.00 42.41 310 ARG A C 1
ATOM 2453 O O . ARG A 1 310 ? 22.676 -38.091 3.534 1.00 42.41 310 ARG A O 1
#

pLDDT: mean 86.67, std 13.82, range [30.39, 98.75]

Radius of gyration: 28.28 Å; chains: 1; bounding box: 68×56×81 Å

Secondary structure (DSSP, 8-state):
--HHHHHHHHHHHHHHHHHHHHHHHHHHHHTS----HHHHHHHHHHHHHHHHHHHHHT-HHHHHHHHHHHHHHHHHHHHHHHHHHHTT--S----HHHHHHHHHHHHHHHHHHHHHIIIIIHHHHS-TT-EEEETTTEEEES---HHHHHHHHHHH---EEEESSSS-TTSHHHHHHHHHHHHTT-EEEE--SB-TTS-B-HHHHHHHHHHHH-GGG-SEEEE-SSSSSHHHHHHHHIIIIIS---HHHHHHHHHHTT--TTT-HHHHHHHHHHHHHHHHHHHHS---TTSPPP--EEES-----S----